Protein 9IQC (pdb70)

B-factor: mean 24.73, std 15.44, range [9.99, 148.62]

Nearest PDB structures (foldseek):
  6qya-assembly1_A  TM=7.903E-01  e=5.392E-14  Enterococcus faecalis
  4dq1-assembly1_B  TM=7.643E-01  e=3.488E-14  Staphylococcus aureus subsp. aureus Mu50
  4xsc-assembly1_B  TM=7.447E-01  e=1.758E-13  Human herpesvirus 3 strain Oka vaccine
  6f6z-assembly1_A  TM=7.344E-01  e=1.552E-13  Mus musculus
  4o1x-assembly2_D  TM=7.186E-01  e=6.908E-13  Homo sapiens

Solvent-accessible surface area: 11732 Å² total; per-residue (Å²): 181,47,105,74,133,10,130,13,63,46,0,33,54,0,0,44,40,0,0,87,13,0,28,104,53,39,77,95,81,42,106,46,216,84,27,109,2,10,33,0,12,71,0,33,0,10,0,55,69,5,72,30,33,124,10,120,17,114,101,4,94,115,15,52,39,127,30,0,45,46,47,22,118,19,4,47,83,18,30,82,93,2,156,91,37,7,148,76,32,111,124,15,55,119,94,33,53,144,18,133,43,150,94,16,84,76,125,34,34,6,32,23,2,35,22,4,44,82,41,22,95,71,24,24,113,30,13,111,96,100,120,91,12,201,194,0,42,2,87,2,28,64,87,70,0,95,62,13,113,149,37,124,26,60,16,48,50,0,40,0,42,17,0,32,0,72,28,70,143,44,84,0,55,3,62,0,57,0,74,20,1,26,0,0,18,59,0,1,10,7,0,13,4,5,0,48,1,0,55,74,0,4,116,67,24,70,35,124,34,12,41,0,24,0,21,1,76,20,0,18,0,4,65,151,6,42,118,34,0,129,44,0,15,156

Organism: Escherichia phage RB69 (NCBI:txid12353)

Secondary structure (DSSP, 8-state):
----EEEESSHHHHHHHHHHHHHHS-SEEEEETTEEEEEEEEEEEEES-GGG-S---TT--SS-HHHHHHHHHHHHTT---HHHHTTT-GGGHHHHSPP-SSSS-TT----HHHHHHHHHHHHHHHHHHSTT-S--EEE-S-GGGGGGTTS---S---SEEEEEEEEETTEEEEEEEEEEEETTTHHHHHHHHHHHHHHHHHHHHT-EEEEEEEEEEEEEEEGGGHHHHHHH--

Radius of gyration: 17.63 Å; Cα contacts (8 Å, |Δi|>4): 428; chains: 1; bounding box: 44×45×35 Å

Structure (mmCIF, N/CA/C/O backbone):
data_9IQC
#
_entry.id   9IQC
#
_cell.length_a   64.702
_cell.length_b   64.702
_cell.length_c   230.362
_cell.angle_alpha   90.000
_cell.angle_beta   90.000
_cell.angle_gamma   120.000
#
_symmetry.space_group_name_H-M   'P 61 2 2'
#
loop_
_entity.id
_entity.type
_entity.pdbx_description
1 polymer 'Thymidylate synthase'
2 non-polymer 'FLAVIN-ADENINE DINUCLEOTIDE'
3 non-polymer "2'-DEOXYCYTIDINE-5'-MONOPHOSPHATE"
4 water water
#
loop_
_atom_site.group_PDB
_atom_site.id
_atom_site.type_symbol
_atom_site.label_atom_id
_atom_site.label_alt_id
_atom_site.label_comp_id
_atom_site.label_asym_id
_atom_site.label_entity_id
_atom_site.label_seq_id
_atom_site.pdbx_PDB_ins_code
_atom_site.Cartn_x
_atom_site.Cartn_y
_atom_site.Cartn_z
_atom_site.occupancy
_atom_site.B_iso_or_equiv
_atom_site.auth_seq_id
_atom_site.auth_comp_id
_atom_site.auth_asym_id
_atom_site.auth_atom_id
_atom_site.pdbx_PDB_model_num
ATOM 1 N N . ASN A 1 5 ? 5.05850 -14.86294 -25.41563 1.000 53.35817 5 ASN A N 1
ATOM 2 C CA . ASN A 1 5 ? 6.44110 -14.56246 -25.77439 1.000 51.26360 5 ASN A CA 1
ATOM 3 C C . ASN A 1 5 ? 7.41624 -15.09790 -24.73250 1.000 40.96108 5 ASN A C 1
ATOM 4 O O . ASN A 1 5 ? 7.25832 -14.85653 -23.53397 1.000 43.19685 5 ASN A O 1
ATOM 9 N N . THR A 1 6 ? 8.42748 -15.82174 -25.21007 1.000 38.95666 6 THR A N 1
ATOM 10 C CA . THR A 1 6 ? 9.39901 -16.45462 -24.32576 1.000 34.05984 6 THR A CA 1
ATOM 11 C C . THR A 1 6 ? 10.11133 -15.41050 -23.48095 1.000 33.88771 6 THR A C 1
ATOM 12 O O . THR A 1 6 ? 10.73141 -14.48464 -24.01615 1.000 30.49321 6 THR A O 1
ATOM 16 N N . MET A 1 7 ? 10.00821 -15.55697 -22.15849 1.000 28.86010 7 MET A N 1
ATOM 17 C CA . MET A 1 7 ? 10.65815 -14.65497 -21.22329 1.000 26.69515 7 MET A CA 1
ATOM 18 C C . MET A 1 7 ? 12.03443 -15.21929 -20.89335 1.000 26.70640 7 MET A C 1
ATOM 19 O O . MET A 1 7 ? 12.14159 -16.32029 -20.34073 1.000 29.09542 7 MET A O 1
ATOM 24 N N . LYS A 1 8 ? 13.08196 -14.47166 -21.23257 1.000 19.77653 8 LYS A N 1
ATOM 25 C CA . LYS A 1 8 ? 14.44648 -14.93501 -21.02704 1.000 19.90086 8 LYS A CA 1
ATOM 26 C C . LYS A 1 8 ? 15.13624 -14.28527 -19.84456 1.000 22.43639 8 LYS A C 1
ATOM 27 O O . LYS A 1 8 ? 16.24118 -14.71053 -19.48553 1.000 21.98968 8 LYS A O 1
ATOM 33 N N . TYR A 1 9 ? 14.53793 -13.25874 -19.25567 1.000 19.49709 9 TYR A N 1
ATOM 34 C CA . TYR A 1 9 ? 15.12881 -12.55147 -18.13064 1.000 20.06880 9 TYR A CA 1
ATOM 35 C C . TYR A 1 9 ? 14.18229 -12.69528 -16.95920 1.000 21.23893 9 TYR A C 1
ATOM 36 O O . TYR A 1 9 ? 13.03269 -12.24663 -17.02994 1.000 20.99381 9 TYR A O 1
ATOM 45 N N . ILE A 1 10 ? 14.65806 -13.32497 -15.89472 1.000 16.60749 10 ILE A N 1
ATOM 46 C CA . ILE A 1 10 ? 13.81868 -13.63925 -14.74981 1.000 17.42837 10 ILE A CA 1
ATOM 47 C C . ILE A 1 10 ? 14.51668 -13.10775 -13.51221 1.000 19.44365 10 ILE A C 1
ATOM 48 O O . ILE A 1 10 ? 15.66628 -13.47249 -13.23695 1.000 19.93145 10 ILE A O 1
ATOM 53 N N . LYS A 1 11 ? 13.85021 -12.20613 -12.80276 1.000 19.93436 11 LYS A N 1
ATOM 54 C CA . LYS A 1 11 ? 14.35166 -11.66582 -11.54981 1.000 20.21029 11 LYS A CA 1
ATOM 55 C C . LYS A 1 11 ? 13.42522 -12.13498 -10.44195 1.000 21.93483 11 LYS A C 1
ATOM 56 O O . LYS A 1 11 ? 12.20253 -12.00880 -10.56398 1.000 21.59003 11 LYS A O 1
ATOM 62 N N . ALA A 1 12 ? 13.99969 -12.69199 -9.38024 1.000 17.94034 12 ALA A N 1
ATOM 63 C CA . ALA A 1 12 ? 13.19831 -13.24049 -8.29490 1.000 18.79530 12 ALA A CA 1
ATOM 64 C C . ALA A 1 12 ? 13.83973 -12.89579 -6.96412 1.000 20.28496 12 ALA A C 1
ATOM 65 O O . ALA A 1 12 ? 15.03639 -12.60352 -6.88271 1.000 15.60729 12 ALA A O 1
ATOM 67 N N . ALA A 1 13 ? 13.00938 -12.91448 -5.91516 1.000 17.93096 13 ALA A N 1
ATOM 68 C CA . ALA A 1 13 ? 13.49220 -12.56284 -4.58797 1.000 19.24792 13 ALA A CA 1
ATOM 69 C C . ALA A 1 13 ? 14.42669 -13.63278 -4.04690 1.000 17.30592 13 ALA A C 1
ATOM 70 O O . ALA A 1 13 ? 15.39606 -13.31804 -3.34811 1.000 17.69385 13 ALA A O 1
ATOM 72 N N . ASP A 1 14 ? 14.14915 -14.89905 -4.34775 1.000 16.41799 14 ASP A N 1
ATOM 73 C CA . ASP A 1 14 ? 14.87749 -15.99228 -3.73105 1.000 16.27147 14 ASP A CA 1
ATOM 74 C C . ASP A 1 14 ? 15.04108 -17.12487 -4.72942 1.000 17.50240 14 ASP A C 1
ATOM 75 O O . ASP A 1 14 ? 14.45329 -17.12295 -5.81947 1.000 17.95498 14 ASP A O 1
ATOM 80 N N . PHE A 1 15 ? 15.87577 -18.09332 -4.35576 1.000 14.64609 15 PHE A N 1
ATOM 81 C CA . PHE A 1 15 ? 16.22944 -19.14285 -5.30244 1.000 16.74888 15 PHE A CA 1
ATOM 82 C C . PHE A 1 15 ? 15.00655 -19.95727 -5.70368 1.000 17.13380 15 PHE A C 1
ATOM 83 O O . PHE A 1 15 ? 14.86485 -20.33713 -6.86852 1.000 16.37635 15 PHE A O 1
ATOM 91 N N . GLN A 1 16 ? 14.10834 -20.23826 -4.75544 1.000 16.09658 16 GLN A N 1
ATOM 92 C CA . GLN A 1 16 ? 12.95626 -21.06520 -5.09684 1.000 14.83572 16 GLN A CA 1
ATOM 93 C C . GLN A 1 16 ? 12.02419 -20.35146 -6.06340 1.000 17.08791 16 GLN A C 1
ATOM 94 O O . GLN A 1 16 ? 11.51837 -20.96544 -7.01129 1.000 18.98295 16 GLN A O 1
ATOM 100 N N . SER A 1 17 ? 11.78819 -19.05387 -5.85675 1.000 17.26758 17 SER A N 1
ATOM 101 C CA . SER A 1 17 ? 10.91955 -18.33697 -6.78381 1.000 17.48545 17 SER A CA 1
ATOM 102 C C . SER A 1 17 ? 11.53370 -18.29903 -8.17653 1.000 16.37496 17 SER A C 1
ATOM 103 O O . SER A 1 17 ? 10.82964 -18.47187 -9.17373 1.000 17.83485 17 SER A O 1
ATOM 106 N N . ALA A 1 18 ? 12.84991 -18.09567 -8.25797 1.000 14.65181 18 ALA A N 1
ATOM 107 C CA . ALA A 1 18 ? 13.52937 -18.15274 -9.55153 1.000 13.60596 18 ALA A CA 1
ATOM 108 C C . ALA A 1 18 ? 13.39513 -19.53492 -10.16969 1.000 15.91028 18 ALA A C 1
ATOM 109 O O . ALA A 1 18 ? 13.06448 -19.67394 -11.35640 1.000 17.18131 18 ALA A O 1
ATOM 111 N N . PHE A 1 19 ? 13.65488 -20.56664 -9.36718 1.000 14.99917 19 PHE A N 1
ATOM 112 C CA . PHE A 1 19 ? 13.54414 -21.94992 -9.79995 1.000 15.60058 19 PHE A CA 1
ATOM 113 C C . PHE A 1 19 ? 12.17598 -22.22816 -10.40527 1.000 15.24809 19 PHE A C 1
ATOM 114 O O . PHE A 1 19 ? 12.06806 -22.76181 -11.51568 1.000 16.47381 19 PHE A O 1
ATOM 122 N N . LYS A 1 20 ? 11.11280 -21.84296 -9.69520 1.000 15.46002 20 LYS A N 1
ATOM 123 C CA . LYS A 1 20 ? 9.77171 -22.11926 -10.19030 1.000 16.79903 20 LYS A CA 1
ATOM 124 C C . LYS A 1 20 ? 9.46268 -21.29908 -11.43470 1.000 17.33540 20 LYS A C 1
ATOM 125 O O . LYS A 1 20 ? 8.84426 -21.80654 -12.37338 1.000 19.98255 20 LYS A O 1
ATOM 131 N N . ALA A 1 21 ? 9.87435 -20.03026 -11.45924 1.000 16.13779 21 ALA A N 1
ATOM 132 C CA . ALA A 1 21 ? 9.60442 -19.19957 -12.63408 1.000 15.76178 21 ALA A CA 1
ATOM 133 C C . ALA A 1 21 ? 10.34250 -19.71713 -13.85844 1.000 19.21402 21 ALA A C 1
ATOM 134 O O . ALA A 1 21 ? 9.79716 -19.70482 -14.97126 1.000 17.42275 21 ALA A O 1
ATOM 136 N N . VAL A 1 22 ? 11.58514 -20.17213 -13.67720 1.000 14.73154 22 VAL A N 1
ATOM 137 C CA . VAL A 1 22 ? 12.36176 -20.68537 -14.80887 1.000 16.72384 22 VAL A CA 1
ATOM 138 C C . VAL A 1 22 ? 11.70402 -21.92979 -15.38081 1.000 18.50927 22 VAL A C 1
ATOM 139 O O . VAL A 1 22 ? 11.55201 -22.07698 -16.60437 1.000 16.30313 22 VAL A O 1
ATOM 143 N N . ASN A 1 23 ? 11.32636 -22.85618 -14.50179 1.000 16.00648 23 ASN A N 1
ATOM 144 C CA . ASN A 1 23 ? 10.73289 -24.10322 -14.95618 1.000 16.82635 23 ASN A CA 1
ATOM 145 C C . ASN A 1 23 ? 9.37907 -23.86685 -15.60569 1.000 18.10277 23 ASN A C 1
ATOM 146 O O . ASN A 1 23 ? 9.06499 -24.48406 -16.63452 1.000 19.23217 23 ASN A O 1
ATOM 151 N N . ARG A 1 24 ? 8.57007 -22.96926 -15.03298 1.000 16.39920 24 ARG A N 1
ATOM 152 C CA . ARG A 1 24 ? 7.29220 -22.64790 -15.65402 1.000 19.30667 24 ARG A CA 1
ATOM 153 C C . ARG A 1 24 ? 7.49251 -22.11404 -17.06490 1.000 19.32164 24 ARG A C 1
ATOM 154 O O . ARG A 1 24 ? 6.77152 -22.50403 -17.98999 1.000 18.97122 24 ARG A O 1
ATOM 162 N N . GLU A 1 25 ? 8.46576 -21.21523 -17.24337 1.000 17.84849 25 GLU A N 1
ATOM 163 C CA . GLU A 1 25 ? 8.66008 -20.58139 -18.54655 1.000 17.27430 25 GLU A CA 1
ATOM 164 C C . GLU A 1 25 ? 9.14508 -21.58123 -19.58359 1.000 20.71820 25 GLU A C 1
ATOM 165 O O . GLU A 1 25 ? 8.72225 -21.53239 -20.74707 1.000 19.86701 25 GLU A O 1
ATOM 171 N N . ILE A 1 26 ? 10.04662 -22.48431 -19.19060 1.000 17.45430 26 ILE A N 1
ATOM 172 C CA . ILE A 1 26 ? 10.52657 -23.49867 -20.12461 1.000 19.84584 26 ILE A CA 1
ATOM 173 C C . ILE A 1 26 ? 9.39227 -24.43552 -20.51876 1.000 21.06465 26 ILE A C 1
ATOM 174 O O . ILE A 1 26 ? 9.27954 -24.84435 -21.67951 1.000 17.74024 26 ILE A O 1
ATOM 179 N N . LEU A 1 27 ? 8.51870 -24.77399 -19.56559 1.000 18.45116 27 LEU A N 1
ATOM 180 C CA . LEU A 1 27 ? 7.39752 -25.65490 -19.88527 1.000 19.52143 27 LEU A CA 1
ATOM 181 C C . LEU A 1 27 ? 6.38050 -24.96379 -20.77869 1.000 19.84723 27 LEU A C 1
ATOM 182 O O . LEU A 1 27 ? 5.89609 -25.55510 -21.75054 1.000 22.18060 27 LEU A O 1
ATOM 187 N N . GLU A 1 28 ? 6.05546 -23.71115 -20.47710 1.000 19.46134 28 GLU A N 1
ATOM 188 C CA . GLU A 1 28 ? 4.94943 -23.03582 -21.14150 1.000 22.62815 28 GLU A CA 1
ATOM 189 C C . GLU A 1 28 ? 5.36808 -22.30151 -22.41200 1.000 21.79997 28 GLU A C 1
ATOM 190 O O . GLU A 1 28 ? 4.59770 -22.26119 -23.37564 1.000 24.19397 28 GLU A O 1
ATOM 196 N N . ASN A 1 29 ? 6.55888 -21.70476 -22.44612 1.000 19.59876 29 ASN A N 1
ATOM 197 C CA . ASN A 1 29 ? 6.97607 -20.85917 -23.57179 1.000 24.19248 29 ASN A CA 1
ATOM 198 C C . ASN A 1 29 ? 8.38198 -21.20893 -24.04686 1.000 18.82881 29 ASN A C 1
ATOM 199 O O . ASN A 1 29 ? 9.27197 -20.35009 -24.06103 1.000 19.12551 29 ASN A O 1
ATOM 204 N N . PRO A 1 30 ? 8.62187 -22.45251 -24.45817 1.000 17.78043 30 PRO A N 1
ATOM 205 C CA . PRO A 1 30 ? 9.97799 -22.82372 -24.87300 1.000 16.33575 30 PRO A CA 1
ATOM 206 C C . PRO A 1 30 ? 10.38649 -22.07111 -26.12525 1.000 19.67280 30 PRO A C 1
ATOM 207 O O . PRO A 1 30 ? 9.55632 -21.71719 -26.96163 1.000 20.73818 30 PRO A O 1
ATOM 211 N N . GLN A 1 31 ? 11.68444 -21.80427 -26.23225 1.000 15.95774 31 GLN A N 1
ATOM 212 C CA . GLN A 1 31 ? 12.21932 -21.33590 -27.50653 1.000 17.08468 31 GLN A CA 1
ATOM 213 C C . GLN A 1 31 ? 12.37667 -22.49166 -28.48267 1.000 18.90983 31 GLN A C 1
ATOM 214 O O . GLN A 1 31 ? 12.10139 -22.35064 -29.68376 1.000 18.61551 31 GLN A O 1
ATOM 220 N N . PHE A 1 32 ? 12.81047 -23.64183 -27.98233 1.000 16.76120 32 PHE A N 1
ATOM 221 C CA . PHE A 1 32 ? 13.02336 -24.82603 -28.79207 1.000 16.87869 32 PHE A CA 1
ATOM 222 C C . PHE A 1 32 ? 12.38194 -26.02181 -28.11289 1.000 20.81126 32 PHE A C 1
ATOM 223 O O . PHE A 1 32 ? 12.34534 -26.11325 -26.88531 1.000 19.20326 32 PHE A O 1
ATOM 231 N N . VAL A 1 33 ? 11.87402 -26.93720 -28.92482 1.000 18.05702 33 VAL A N 1
ATOM 232 C CA . VAL A 1 33 ? 11.54383 -28.28003 -28.47464 1.000 21.23257 33 VAL A CA 1
ATOM 233 C C . VAL A 1 33 ? 12.48214 -29.18972 -29.24857 1.000 24.21112 33 VAL A C 1
ATOM 234 O O . VAL A 1 33 ? 12.39593 -29.27979 -30.48279 1.000 21.46803 33 VAL A O 1
ATOM 238 N N . THR A 1 34 ? 13.41949 -29.81481 -28.54560 1.000 18.58461 34 THR A N 1
ATOM 239 C CA . THR A 1 34 ? 14.59536 -30.35036 -29.21129 1.000 22.22562 34 THR A CA 1
ATOM 240 C C . THR A 1 34 ? 14.97990 -31.71734 -28.66712 1.000 23.67423 34 THR A C 1
ATOM 241 O O . THR A 1 34 ? 14.87193 -31.98438 -27.46450 1.000 19.28607 34 THR A O 1
ATOM 245 N N . ASP A 1 35 ? 15.42135 -32.57489 -29.58087 1.000 22.55422 35 ASP A N 1
ATOM 246 C CA . ASP A 1 35 ? 15.99199 -33.87951 -29.27029 1.000 22.41872 35 ASP A CA 1
ATOM 247 C C . ASP A 1 35 ? 17.46274 -33.71112 -28.92915 1.000 26.41514 35 ASP A C 1
ATOM 248 O O . ASP A 1 35 ? 18.28850 -33.49758 -29.82414 1.000 32.26521 35 ASP A O 1
ATOM 253 N N . SER A 1 36 ? 17.80903 -33.88166 -27.66105 1.000 21.29819 36 SER A N 1
ATOM 254 C CA . SER A 1 36 ? 19.15825 -33.61597 -27.20162 1.000 21.10500 36 SER A CA 1
ATOM 255 C C . SER A 1 36 ? 19.95667 -34.90684 -27.06743 1.000 20.41964 36 SER A C 1
ATOM 256 O O . SER A 1 36 ? 19.45565 -36.01600 -27.27229 1.000 21.13736 36 SER A O 1
ATOM 259 N N . ARG A 1 37 ? 21.22929 -34.73913 -26.70087 1.000 18.04059 37 ARG A N 1
ATOM 260 C CA . ARG A 1 37 ? 22.12049 -35.86314 -26.44777 1.000 20.91075 37 ARG A CA 1
ATOM 261 C C . ARG A 1 37 ? 21.49182 -36.89903 -25.52283 1.000 22.04173 37 ARG A C 1
ATOM 262 O O . ARG A 1 37 ? 21.74971 -38.10056 -25.67214 1.000 21.88343 37 ARG A O 1
ATOM 270 N N . ILE A 1 38 ? 20.67147 -36.46031 -24.56346 1.000 21.32919 38 ILE A N 1
ATOM 271 C CA . ILE A 1 38 ? 20.08156 -37.36940 -23.58602 1.000 21.63887 38 ILE A CA 1
ATOM 272 C C . ILE A 1 38 ? 18.56199 -37.22046 -23.51578 1.000 23.65610 38 ILE A C 1
ATOM 273 O O . ILE A 1 38 ? 17.96835 -37.36306 -22.43983 1.000 23.75304 38 ILE A O 1
ATOM 278 N N . GLY A 1 39 ? 17.91828 -36.95572 -24.64627 1.000 21.98527 39 GLY A N 1
ATOM 279 C CA . GLY A 1 39 ? 16.47515 -37.04766 -24.75780 1.000 22.31136 39 GLY A CA 1
ATOM 280 C C . GLY A 1 39 ? 15.81657 -35.71181 -25.06181 1.000 21.94675 39 GLY A C 1
ATOM 281 O O . GLY A 1 39 ? 16.43854 -34.65059 -25.03711 1.000 21.51026 39 GLY A O 1
ATOM 282 N N . ARG A 1 40 ? 14.51460 -35.79640 -25.34796 1.000 20.35281 40 ARG A N 1
ATOM 283 C CA . ARG A 1 40 ? 13.74409 -34.62518 -25.75353 1.000 21.93274 40 ARG A CA 1
ATOM 284 C C . ARG A 1 40 ? 13.55005 -33.66188 -24.59383 1.000 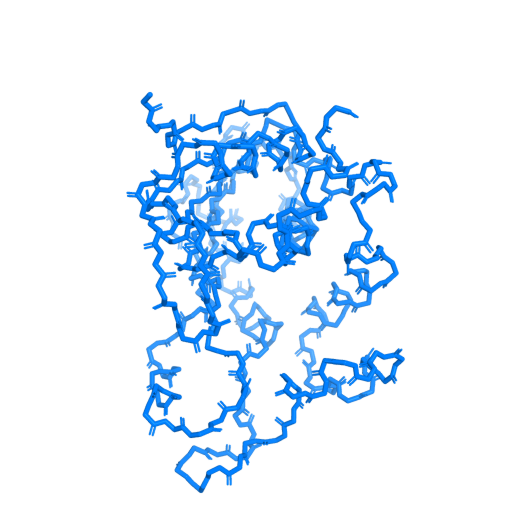19.82979 40 ARG A C 1
ATOM 285 O O . ARG A 1 40 ? 13.27215 -34.07392 -23.46201 1.000 19.00227 40 ARG A O 1
ATOM 293 N N . CYS A 1 41 ? 13.65250 -32.36793 -24.88858 1.000 19.69114 41 CYS A N 1
ATOM 294 C CA . CYS A 1 41 ? 13.46638 -31.36175 -23.85305 1.000 17.58339 41 CYS A CA 1
ATOM 295 C C . CYS A 1 41 ? 12.90738 -30.08019 -24.45169 1.000 19.42418 41 CYS A C 1
ATOM 296 O O . CYS A 1 41 ? 13.10247 -29.78952 -25.63873 1.000 19.93351 41 CYS A O 1
ATOM 299 N N . ASN A 1 42 ? 12.17527 -29.33855 -23.62314 1.000 15.47877 42 ASN A N 1
ATOM 300 C CA . ASN A 1 42 ? 11.90524 -27.93740 -23.89081 1.000 17.82364 42 ASN A CA 1
ATOM 301 C C . ASN A 1 42 ? 13.12592 -27.13371 -23.48436 1.000 19.59670 42 ASN A C 1
ATOM 302 O O . ASN A 1 42 ? 13.76720 -27.42922 -22.47065 1.000 16.79917 42 ASN A O 1
ATOM 307 N N . GLU A 1 43 ? 13.42654 -26.09787 -24.25351 1.000 15.79825 43 GLU A N 1
ATOM 308 C CA . GLU A 1 43 ? 14.66865 -25.37637 -24.04764 1.000 16.50068 43 GLU A CA 1
ATOM 309 C C . GLU A 1 43 ? 14.45619 -23.89393 -24.29626 1.000 17.55411 43 GLU A C 1
ATOM 310 O O . GLU A 1 43 ? 13.71087 -23.50327 -25.19617 1.000 15.31084 43 GLU A O 1
ATOM 316 N N . ILE A 1 44 ? 15.11022 -23.06589 -23.49055 1.000 14.30105 44 ILE A N 1
ATOM 317 C CA . ILE A 1 44 ? 15.21595 -21.64478 -23.77760 1.000 16.05893 44 ILE A CA 1
ATOM 318 C C . ILE A 1 44 ? 16.69493 -21.30635 -23.82030 1.000 16.47520 44 ILE A C 1
ATOM 319 O O . ILE A 1 44 ? 17.44050 -21.63578 -22.89001 1.000 15.06962 44 ILE A O 1
ATOM 324 N N . GLY A 1 45 ? 17.12347 -20.68453 -24.91483 1.000 14.35004 45 GLY A N 1
ATOM 325 C CA . GLY A 1 45 ? 18.51380 -20.31726 -25.04368 1.000 15.39839 45 GLY A CA 1
ATOM 326 C C . GLY A 1 45 ? 18.80577 -19.02092 -24.30950 1.000 14.81930 45 GLY A C 1
ATOM 327 O O . GLY A 1 45 ? 18.00199 -18.08881 -24.30414 1.000 15.16260 45 GLY A O 1
ATOM 328 N N . SER A 1 46 ? 19.97348 -18.98359 -23.66674 1.000 14.38066 46 SER A N 1
ATOM 32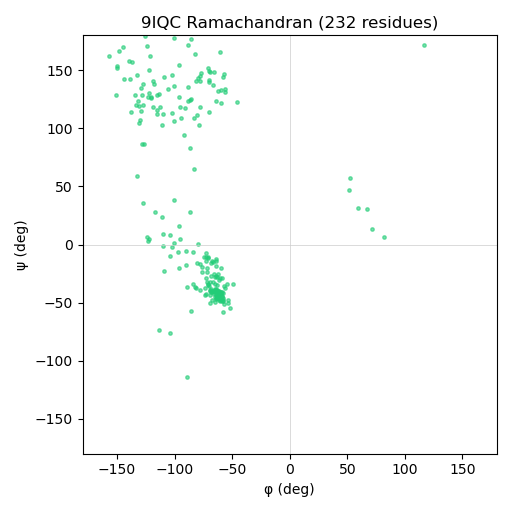9 C CA . SER A 1 46 ? 20.51756 -17.78095 -23.04154 1.000 15.72924 46 SER A CA 1
ATOM 330 C C . SER A 1 46 ? 19.51518 -17.12399 -22.09019 1.000 16.22141 46 SER A C 1
ATOM 331 O O . SER A 1 46 ? 19.15812 -15.95513 -22.22634 1.000 17.35730 46 SER A O 1
ATOM 334 N N . MET A 1 47 ? 19.05764 -17.90087 -21.11227 1.000 13.89461 47 MET A N 1
ATOM 335 C CA . MET A 1 47 ? 18.26750 -17.34399 -20.02127 1.000 17.57906 47 MET A CA 1
ATOM 336 C C . MET A 1 47 ? 19.17236 -16.64867 -19.01535 1.000 15.82335 47 MET A C 1
ATOM 337 O O . MET A 1 47 ? 20.29764 -17.08474 -18.76667 1.000 15.19888 47 MET A O 1
ATOM 342 N N . THR A 1 48 ? 18.67749 -15.56132 -18.44200 1.000 14.70551 48 THR A N 1
ATOM 343 C CA . THR A 1 48 ? 19.36104 -14.86684 -17.36230 1.000 16.74260 48 THR A CA 1
ATOM 344 C C . THR A 1 48 ? 18.43383 -14.85738 -16.15884 1.000 17.80901 48 THR A C 1
ATOM 345 O O . THR A 1 48 ? 17.27724 -14.43852 -16.26875 1.000 17.18159 48 THR A O 1
ATOM 349 N N . VAL A 1 49 ? 18.92388 -15.33752 -15.02106 1.000 14.08174 49 VAL A N 1
ATOM 350 C CA . VAL A 1 49 ? 18.13202 -15.39867 -13.80307 1.000 14.61745 49 VAL A CA 1
ATOM 351 C C . VAL A 1 49 ? 18.85149 -14.60846 -12.72264 1.000 14.24410 49 VAL A C 1
ATOM 352 O O . VAL A 1 49 ? 20.05319 -14.80447 -12.50122 1.000 15.46560 49 VAL A O 1
ATOM 356 N N . VAL A 1 50 ? 18.12214 -13.71713 -12.05482 1.000 13.79542 50 VAL A N 1
ATOM 357 C CA . VAL A 1 50 ? 18.66199 -12.92668 -10.95330 1.000 13.02920 50 VAL A CA 1
ATOM 358 C C . VAL A 1 50 ? 17.93165 -13.32254 -9.67828 1.000 16.30618 50 VAL A C 1
ATOM 359 O O . VAL A 1 50 ? 16.69458 -13.32589 -9.63884 1.000 14.88321 50 VAL A O 1
ATOM 363 N N . VAL A 1 51 ? 18.70121 -13.64929 -8.64227 1.000 13.78332 51 VAL A N 1
ATOM 364 C CA . VAL A 1 51 ? 18.18011 -13.96701 -7.31392 1.000 13.67506 51 VAL A CA 1
ATOM 365 C C . VAL A 1 51 ? 18.61619 -12.85394 -6.37086 1.000 16.97777 51 VAL A C 1
ATOM 366 O O . VAL A 1 51 ? 19.81740 -12.65080 -6.15650 1.000 15.46079 51 VAL A O 1
ATOM 370 N N . ASP A 1 52 ? 17.64331 -12.14581 -5.77999 1.000 16.88938 52 ASP A N 1
ATOM 371 C CA . ASP A 1 52 ? 17.97633 -10.97864 -4.96418 1.000 16.61719 52 ASP A CA 1
ATOM 372 C C . ASP A 1 52 ? 18.63084 -11.36693 -3.64320 1.000 18.65391 52 ASP A C 1
ATOM 373 O O . ASP A 1 52 ? 19.48606 -10.63179 -3.14148 1.000 17.56104 52 ASP A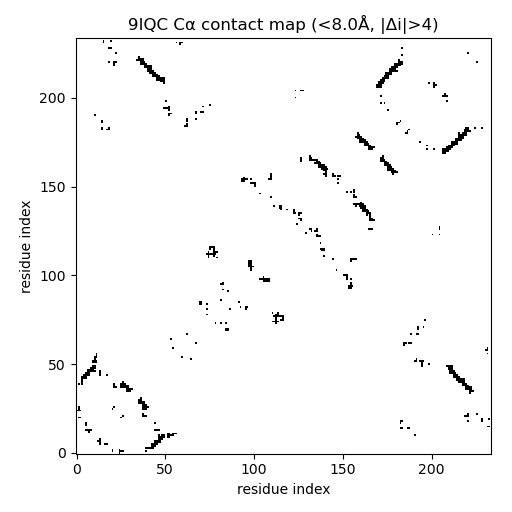 O 1
ATOM 378 N N . THR A 1 53 ? 18.25724 -12.51149 -3.07694 1.000 15.12726 53 THR A N 1
ATOM 379 C CA . THR A 1 53 ? 18.61714 -12.87139 -1.70579 1.000 15.13534 53 THR A CA 1
ATOM 380 C C . THR A 1 53 ? 19.27665 -14.24303 -1.73504 1.000 16.68364 53 THR A C 1
ATOM 381 O O . THR A 1 53 ? 18.60740 -15.27146 -1.55389 1.000 15.73452 53 THR A O 1
ATOM 385 N N . PRO A 1 54 ? 20.59467 -14.29999 -1.96810 1.000 14.09261 54 PRO A N 1
ATOM 386 C CA . PRO A 1 54 ? 21.24428 -15.59500 -2.22135 1.000 16.28037 54 PRO A CA 1
ATOM 387 C C . PRO A 1 54 ? 21.38827 -16.47819 -0.99342 1.000 15.28015 54 PRO A C 1
ATOM 388 O O . PRO A 1 54 ? 21.77957 -17.64261 -1.14401 1.000 14.60254 54 PRO A O 1
ATOM 392 N N . SER A 1 55 ? 21.07646 -15.98718 0.20719 1.000 16.09836 55 SER A N 1
ATOM 393 C CA . SER A 1 55 ? 21.05949 -16.87846 1.36124 1.000 16.69154 55 SER A CA 1
ATOM 394 C C . SER A 1 55 ? 19.99831 -17.96109 1.24114 1.000 17.08799 55 SER A C 1
ATOM 395 O O . SER A 1 55 ? 20.05313 -18.94171 1.98814 1.000 16.97142 55 SER A O 1
ATOM 398 N N . SER A 1 56 ? 19.05708 -17.81861 0.30020 1.000 16.11566 56 SER A N 1
ATOM 399 C CA . SER A 1 56 ? 17.89449 -18.68994 0.17814 1.000 18.19347 56 SER A CA 1
ATOM 400 C C . SER A 1 56 ? 18.16174 -19.93314 -0.66572 1.000 16.99206 56 SER A C 1
ATOM 401 O O . SER A 1 56 ? 17.22453 -20.47409 -1.27625 1.000 17.41711 56 SER A O 1
ATOM 404 N N . PHE A 1 57 ? 19.40812 -20.40992 -0.71943 1.000 16.67060 57 PHE A N 1
ATOM 405 C CA . PHE A 1 57 ? 19.75783 -21.45563 -1.67791 1.000 16.69019 57 PHE A CA 1
ATOM 406 C C . PHE A 1 57 ? 19.19183 -22.82158 -1.30859 1.000 16.22291 57 PHE A C 1
ATOM 407 O O . PHE A 1 57 ? 19.18617 -23.72409 -2.15829 1.000 19.11399 57 PHE A O 1
ATOM 415 N N . LYS A 1 58 ? 18.71696 -23.00591 -0.08371 1.000 17.29150 58 LYS A N 1
ATOM 416 C CA . LYS A 1 58 ? 17.99745 -24.21701 0.28353 1.000 19.23295 58 LYS A CA 1
ATOM 417 C C . LYS A 1 58 ? 16.51257 -23.93285 0.11877 1.000 20.72569 58 LYS A C 1
ATOM 418 O O . LYS A 1 58 ? 15.92333 -23.19186 0.91302 1.000 21.19991 58 LYS A O 1
ATOM 424 N N . MET A 1 59 ? 15.90916 -24.53092 -0.89631 1.000 19.59247 59 MET A N 1
ATOM 425 C CA . MET A 1 59 ? 14.50923 -24.26919 -1.17285 1.000 21.70247 59 MET A CA 1
ATOM 426 C C . MET A 1 59 ? 13.62586 -25.02412 -0.18684 1.000 20.75370 59 MET A C 1
ATOM 427 O O . MET A 1 59 ? 13.97118 -26.10667 0.28986 1.000 22.32002 59 MET A O 1
ATOM 432 N N . THR A 1 60 ? 12.48678 -24.41908 0.13397 1.000 19.37057 60 THR A N 1
ATOM 433 C CA . THR A 1 60 ? 11.64647 -24.89544 1.22218 1.000 21.57273 60 THR A CA 1
ATOM 434 C C . THR A 1 60 ? 10.51669 -25.80587 0.76392 1.000 21.34015 60 THR A C 1
ATOM 435 O O . THR A 1 60 ? 9.98554 -26.56218 1.58070 1.000 20.54726 60 THR A O 1
ATOM 439 N N . ASP A 1 61 ? 10.13630 -25.75645 -0.49943 1.000 19.37333 61 ASP A N 1
ATOM 440 C CA . ASP A 1 61 ? 9.02702 -26.58018 -0.98119 1.000 19.02258 61 ASP A CA 1
ATOM 441 C C . ASP A 1 61 ? 9.42234 -28.05526 -1.01735 1.000 18.30261 61 ASP A C 1
ATOM 442 O O . ASP A 1 61 ? 10.29500 -28.43221 -1.81052 1.000 17.96017 61 ASP A O 1
ATOM 447 N N . PRO A 1 62 ? 8.82025 -28.92079 -0.19319 1.000 18.59777 62 PRO A N 1
ATOM 448 C CA . PRO A 1 62 ? 9.24581 -30.32883 -0.16808 1.000 15.65102 62 PRO A CA 1
ATOM 449 C C . PRO A 1 62 ? 8.86223 -31.10271 -1.41221 1.000 18.20972 62 PRO A C 1
ATOM 450 O O . PRO A 1 62 ? 9.35162 -32.22498 -1.59032 1.000 17.23282 62 PRO A O 1
ATOM 454 N N . ARG A 1 63 ? 8.00068 -30.54797 -2.26762 1.000 16.84207 63 ARG A N 1
ATOM 455 C CA . ARG A 1 63 ? 7.69993 -31.19323 -3.53460 1.000 19.52146 63 ARG A CA 1
ATOM 456 C C . ARG A 1 63 ? 8.86270 -31.09839 -4.50736 1.000 19.61984 63 ARG A C 1
ATOM 457 O O . ARG A 1 63 ? 8.92501 -31.88691 -5.45670 1.000 19.81748 63 ARG A O 1
ATOM 465 N N . ILE A 1 64 ? 9.78310 -30.16397 -4.29939 1.000 18.63308 64 ILE A N 1
ATOM 466 C CA . ILE A 1 64 ? 11.00369 -30.09557 -5.12467 1.000 19.68734 64 ILE A CA 1
ATOM 467 C C . ILE A 1 64 ? 11.99507 -31.03113 -4.44834 1.000 18.71394 64 ILE A C 1
ATOM 468 O O . ILE A 1 64 ? 12.84886 -30.62161 -3.66208 1.000 17.30590 64 ILE A O 1
ATOM 473 N N . ASN A 1 65 ? 11.87082 -32.32613 -4.74981 1.000 18.64284 65 ASN A N 1
ATOM 474 C CA . ASN A 1 65 ? 12.53407 -33.35209 -3.94906 1.000 22.77378 65 ASN A CA 1
ATOM 475 C C . ASN A 1 65 ? 13.47716 -34.24162 -4.75088 1.000 20.25329 65 ASN A C 1
ATOM 476 O O . ASN A 1 65 ? 14.02324 -35.19623 -4.19471 1.000 20.33904 65 ASN A O 1
ATOM 481 N N . ARG A 1 66 ? 13.69880 -33.96711 -6.03702 1.000 19.10358 66 ARG A N 1
ATOM 482 C CA . ARG A 1 66 ? 14.58259 -34.85694 -6.78068 1.000 20.42091 66 ARG A CA 1
ATOM 483 C C . ARG A 1 66 ? 16.03911 -34.68691 -6.37824 1.000 20.64010 66 ARG A C 1
ATOM 484 O O . ARG A 1 66 ? 16.82853 -35.61683 -6.56264 1.000 22.25434 66 ARG A O 1
ATOM 492 N N . ILE A 1 67 ? 16.41193 -33.53348 -5.83428 1.000 16.80325 67 ILE A N 1
ATOM 493 C CA . ILE A 1 67 ? 17.71849 -33.34456 -5.21572 1.000 16.72186 67 ILE A CA 1
ATOM 494 C C . ILE A 1 67 ? 17.45180 -33.18795 -3.72610 1.000 17.57162 67 ILE A C 1
ATOM 495 O O . ILE A 1 67 ? 17.00270 -32.12744 -3.28487 1.000 18.23870 67 ILE A O 1
ATOM 500 N N . SER A 1 68 ? 17.70237 -34.24102 -2.95218 1.000 19.24235 68 SER A N 1
ATOM 501 C CA . SER A 1 68 ? 17.52708 -34.14460 -1.50839 1.000 19.03253 68 SER A CA 1
ATOM 502 C C . SER A 1 68 ? 18.60185 -33.24198 -0.92090 1.000 21.26455 68 SER A C 1
ATOM 503 O O . SER A 1 68 ? 19.72010 -33.15112 -1.43366 1.000 19.68647 68 SER A O 1
ATOM 506 N N . TYR A 1 69 ? 18.27486 -32.56190 0.16798 1.000 20.44399 69 TYR A N 1
ATOM 507 C CA . TYR A 1 69 ? 19.32439 -31.70324 0.68893 1.000 21.55616 69 TYR A CA 1
ATOM 508 C C . TYR A 1 69 ? 20.37882 -32.49443 1.45398 1.000 18.98760 69 TYR A C 1
ATOM 509 O O . TYR A 1 69 ? 21.50026 -32.00791 1.60525 1.000 20.03375 69 TYR A O 1
ATOM 518 N N . GLU A 1 70 ? 20.08298 -33.73700 1.84548 1.000 20.82375 70 GLU A N 1
ATOM 519 C CA . GLU A 1 70 ? 21.14234 -34.63454 2.30271 1.000 22.23598 70 GLU A CA 1
ATOM 520 C C . GLU A 1 70 ? 22.16989 -34.87651 1.20102 1.000 21.00431 70 GLU A C 1
ATOM 521 O O . GLU A 1 70 ? 23.38265 -34.79109 1.43338 1.000 19.51032 70 GLU A O 1
ATOM 527 N N . TYR A 1 71 ? 21.69722 -35.20022 -0.00571 1.000 19.41068 71 TYR A N 1
ATOM 528 C CA . TYR A 1 71 ? 22.59979 -35.36328 -1.14097 1.000 20.86655 71 TYR A CA 1
ATOM 529 C C . TYR A 1 71 ? 23.30904 -34.05608 -1.47051 1.000 19.57025 71 TYR A C 1
ATOM 530 O O . TYR A 1 71 ? 24.52308 -34.04241 -1.69957 1.000 16.69975 71 TYR A O 1
ATOM 539 N N . ALA A 1 72 ? 22.56759 -32.94321 -1.48761 1.000 18.83233 72 ALA A N 1
ATOM 540 C CA . ALA A 1 72 ? 23.17674 -31.66454 -1.83695 1.000 17.31900 72 ALA A CA 1
ATOM 541 C C . ALA A 1 72 ? 24.27505 -31.29697 -0.85184 1.000 18.87843 72 ALA A C 1
ATOM 542 O O . ALA A 1 72 ? 25.33679 -30.80557 -1.25264 1.000 17.67069 72 ALA A O 1
ATOM 544 N N . GLU A 1 73 ? 24.04648 -31.53968 0.44435 1.000 16.93297 73 GLU A N 1
ATOM 545 C CA . GLU A 1 73 ? 25.07663 -31.21535 1.42353 1.000 17.48383 73 GLU A CA 1
ATOM 546 C C . GLU A 1 73 ? 26.27596 -32.14678 1.29741 1.000 16.39418 73 GLU A C 1
ATOM 547 O O . GLU A 1 73 ? 27.42051 -31.70235 1.42323 1.000 17.36829 73 GLU A O 1
ATOM 553 N N . ASP A 1 74 ? 26.04468 -33.43909 1.05399 1.000 17.08143 74 ASP A N 1
ATOM 554 C CA . ASP A 1 74 ? 27.16571 -34.34537 0.80543 1.000 18.18918 74 ASP A CA 1
ATOM 555 C C . ASP A 1 74 ? 27.95948 -33.90076 -0.41984 1.000 19.23503 74 ASP A C 1
ATOM 556 O O . ASP A 1 74 ? 29.19795 -33.91093 -0.41377 1.000 18.10236 74 ASP A O 1
ATOM 561 N N . PHE A 1 75 ? 27.25555 -33.50035 -1.47890 1.000 17.31171 75 PHE A N 1
ATOM 562 C CA . PHE A 1 75 ? 27.92280 -33.00277 -2.67712 1.000 16.83968 75 PHE A CA 1
ATOM 563 C C . PHE A 1 75 ? 28.74367 -31.76340 -2.34929 1.000 17.31209 75 PHE A C 1
ATOM 564 O O . PHE A 1 75 ? 29.91006 -31.64908 -2.74915 1.000 18.48247 75 PHE A O 1
ATOM 572 N N . TRP A 1 76 ? 28.14495 -30.83002 -1.60089 1.000 16.14742 76 TRP A N 1
ATOM 573 C CA . TRP A 1 76 ? 28.85288 -29.62013 -1.20011 1.000 17.64275 76 TRP A CA 1
ATOM 574 C C . TRP A 1 76 ? 30.12449 -29.95048 -0.43089 1.000 16.46920 76 TRP A C 1
ATOM 575 O O . TRP A 1 76 ? 31.20537 -29.44209 -0.74858 1.000 16.78891 76 TRP A O 1
ATOM 586 N N . LYS A 1 77 ? 30.01532 -30.79421 0.59894 1.000 18.80645 77 LYS A N 1
ATOM 587 C CA . LYS A 1 77 ? 31.20464 -31.14189 1.36856 1.000 19.43883 77 LYS A CA 1
ATOM 588 C C . LYS A 1 77 ? 32.25788 -31.78432 0.47778 1.000 20.42452 77 LYS A C 1
ATOM 589 O O . LYS A 1 77 ? 33.45482 -31.50746 0.61951 1.000 20.16344 77 LYS A O 1
ATOM 595 N N . PHE A 1 78 ? 31.83036 -32.65423 -0.43849 1.000 18.82480 78 PHE A N 1
ATOM 596 C CA . PHE A 1 78 ? 32.76822 -33.26263 -1.37296 1.000 20.43627 78 PHE A CA 1
ATOM 597 C C . PHE A 1 78 ? 33.42730 -32.21173 -2.25349 1.000 20.79660 78 PHE A C 1
ATOM 598 O O . PHE A 1 78 ? 34.64596 -32.23960 -2.46112 1.000 19.54132 78 PHE A O 1
ATOM 606 N N . MET A 1 79 ? 32.63850 -31.26800 -2.76939 1.000 18.56968 79 MET A N 1
ATOM 607 C CA . MET A 1 79 ? 33.17955 -30.26796 -3.68287 1.000 16.60692 79 MET A CA 1
ATOM 608 C C . MET A 1 79 ? 34.11889 -29.30421 -2.96219 1.000 19.67623 79 MET A C 1
ATOM 609 O O . MET A 1 79 ? 35.24551 -29.07214 -3.41511 1.000 17.39979 79 MET A O 1
ATOM 614 N N . ILE A 1 80 ? 33.68415 -28.73535 -1.83365 1.000 16.82645 80 ILE A N 1
ATOM 615 C CA . ILE A 1 80 ? 34.51616 -27.71950 -1.18918 1.000 17.49498 80 ILE A CA 1
ATOM 616 C C . ILE A 1 80 ? 35.78036 -28.34733 -0.61401 1.000 22.59470 80 ILE A C 1
ATOM 617 O O . ILE A 1 80 ? 36.81635 -27.67966 -0.50867 1.000 22.51097 80 ILE A O 1
ATOM 622 N N . SER A 1 81 ? 35.73658 -29.63628 -0.25474 1.000 18.04017 81 SER A N 1
ATOM 623 C CA . SER A 1 81 ? 36.93942 -30.28531 0.25371 1.000 19.52779 81 SER A CA 1
ATOM 624 C C . SER A 1 81 ? 37.94583 -30.58171 -0.84746 1.000 21.08150 81 SER A C 1
ATOM 625 O O . SER A 1 81 ? 39.08558 -30.94038 -0.54277 1.000 19.66556 81 SER A O 1
ATOM 628 N N . GLY A 1 82 ? 37.55922 -30.44136 -2.11303 1.000 20.41910 82 GLY A N 1
ATOM 629 C CA . GLY A 1 82 ? 38.52542 -30.53458 -3.18880 1.000 21.20719 82 GLY A CA 1
ATOM 630 C C . GLY A 1 82 ? 39.07013 -31.91684 -3.45661 1.000 20.48850 82 GLY A C 1
ATOM 631 O O . GLY A 1 82 ? 40.05497 -32.04527 -4.18959 1.000 23.85796 82 GLY A O 1
ATOM 632 N N . GLY A 1 83 ? 38.45202 -32.95810 -2.90759 1.000 23.42806 83 GLY A N 1
ATOM 633 C CA . GLY A 1 83 ? 38.96155 -34.30296 -3.05414 1.000 28.46656 83 GLY A CA 1
ATOM 634 C C . GLY A 1 83 ? 38.49879 -34.97303 -4.33187 1.000 27.47902 83 GLY A C 1
ATOM 635 O O . GLY A 1 83 ? 37.72117 -34.43050 -5.11779 1.000 21.43816 83 GLY A O 1
ATOM 636 N N . THR A 1 84 ? 39.00190 -36.18986 -4.53360 1.000 26.47099 84 THR A N 1
ATOM 637 C CA . THR A 1 84 ? 38.65095 -36.98639 -5.69912 1.000 26.65718 84 THR A CA 1
ATOM 638 C C . THR A 1 84 ? 38.07027 -38.34089 -5.33525 1.000 28.23849 84 THR A C 1
ATOM 639 O O . THR A 1 84 ? 37.78837 -39.13749 -6.23617 1.000 26.35750 84 THR A O 1
ATOM 643 N N . ASP A 1 85 ? 37.88739 -38.63165 -4.04742 1.000 29.31186 85 ASP A N 1
ATOM 644 C CA . ASP A 1 85 ? 37.33050 -39.91628 -3.63049 1.000 31.59224 85 ASP A CA 1
ATOM 645 C C . ASP A 1 85 ? 35.80267 -39.87276 -3.71853 1.000 29.99470 85 ASP A C 1
ATOM 646 O O . ASP A 1 85 ? 35.07745 -39.96045 -2.72828 1.000 28.04029 85 ASP A O 1
ATOM 651 N N . ALA A 1 86 ? 35.31734 -39.72156 -4.95424 1.000 27.21481 86 ALA A N 1
ATOM 652 C CA . ALA A 1 86 ? 33.87754 -39.64816 -5.17158 1.000 26.82778 86 ALA A CA 1
ATOM 653 C C . ALA A 1 86 ? 33.19442 -40.96847 -4.85185 1.000 29.10942 86 ALA A C 1
ATOM 654 O O . ALA A 1 86 ? 32.04323 -40.97576 -4.39863 1.000 28.47772 86 ALA A O 1
ATOM 656 N N . LYS A 1 87 ? 33.88089 -42.08967 -5.08286 1.000 33.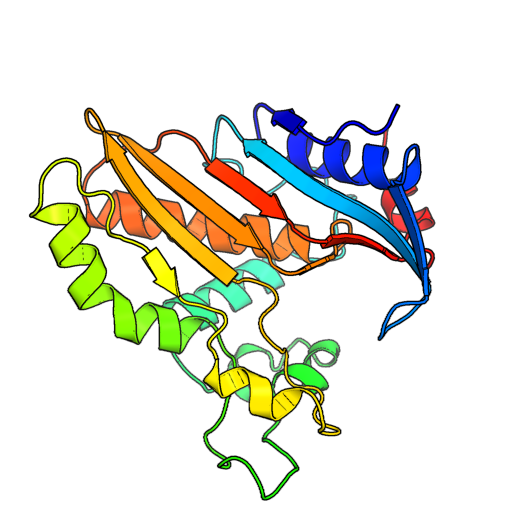16309 87 LYS A N 1
ATOM 657 C CA . LYS A 1 87 ? 33.29243 -43.38774 -4.77265 1.000 36.13831 87 LYS A CA 1
ATOM 658 C C . LYS A 1 87 ? 32.91519 -43.47235 -3.30221 1.000 31.55645 87 LYS A C 1
ATOM 659 O O . LYS A 1 87 ? 31.83497 -43.96426 -2.95423 1.000 34.61425 87 LYS A O 1
ATOM 665 N N . GLU A 1 88 ? 33.78352 -42.96906 -2.42509 1.000 34.76008 88 GLU A N 1
ATOM 666 C CA . GLU A 1 88 ? 33.47715 -42.96623 -1.00207 1.000 32.23369 88 GLU A CA 1
ATOM 667 C C . GLU A 1 88 ? 32.43497 -41.90948 -0.65941 1.000 34.08065 88 GLU A C 1
ATOM 668 O O . GLU A 1 88 ? 31.50142 -42.17582 0.10597 1.000 33.64152 88 GLU A O 1
ATOM 674 N N . ALA A 1 89 ? 32.57267 -40.70415 -1.21954 1.000 31.88001 89 ALA A N 1
ATOM 675 C CA . ALA A 1 89 ? 31.68499 -39.60788 -0.83916 1.000 27.08596 89 ALA A CA 1
ATOM 676 C C . ALA A 1 89 ? 30.24040 -39.88991 -1.23381 1.000 25.02212 89 ALA A C 1
ATOM 677 O O . ALA A 1 89 ? 29.30656 -39.48673 -0.52982 1.000 28.64697 89 ALA A O 1
ATOM 679 N N . PHE A 1 90 ? 30.03362 -40.57816 -2.35469 1.000 26.77734 90 PHE A N 1
ATOM 680 C CA . PHE A 1 90 ? 28.69810 -40.80672 -2.88940 1.000 27.36749 90 PHE A CA 1
ATOM 681 C C . PHE A 1 90 ? 28.27487 -42.27003 -2.79616 1.000 31.65025 90 PHE A C 1
ATOM 682 O O . PHE A 1 90 ? 27.39374 -42.70324 -3.54556 1.000 32.39975 90 PHE A O 1
ATOM 690 N N . LYS A 1 91 ? 28.86852 -43.03811 -1.87343 1.000 31.47728 91 LYS A N 1
ATOM 691 C CA . LYS A 1 91 ? 28.56332 -44.46605 -1.80855 1.000 35.29873 91 LYS A CA 1
ATOM 692 C C . LYS A 1 91 ? 27.09467 -44.72376 -1.48683 1.000 33.65431 91 LYS A C 1
ATOM 693 O O . LYS A 1 91 ? 26.55393 -45.77130 -1.86172 1.000 36.06598 91 LYS A O 1
ATOM 699 N N . ALA A 1 92 ? 26.42912 -43.78498 -0.82045 1.000 32.50326 92 ALA A N 1
ATOM 700 C CA . ALA A 1 92 ? 25.01737 -43.94335 -0.49136 1.000 36.54330 92 ALA A CA 1
ATOM 701 C C . ALA A 1 92 ? 24.09845 -43.62145 -1.66201 1.000 34.88903 92 ALA A C 1
ATOM 702 O O . ALA A 1 92 ? 22.87559 -43.71802 -1.51949 1.000 38.52568 92 ALA A O 1
ATOM 704 N N . TYR A 1 93 ? 24.64998 -43.25384 -2.81411 1.000 34.78398 93 TYR A N 1
ATOM 705 C CA . TYR A 1 93 ? 23.86172 -42.83123 -3.96739 1.000 35.22993 93 TYR A CA 1
ATOM 706 C C . TYR A 1 93 ? 24.32137 -43.65046 -5.16234 1.000 35.79155 93 TYR A C 1
ATOM 707 O O . TYR A 1 93 ? 25.20743 -43.22752 -5.91853 1.000 36.79051 93 TYR A O 1
ATOM 716 N N . PRO A 1 94 ? 23.74367 -44.83710 -5.35889 1.000 38.24512 94 PRO A N 1
ATOM 717 C CA . PRO A 1 94 ? 24.18376 -45.68806 -6.47532 1.000 35.74931 94 PRO A CA 1
ATOM 718 C C . PRO A 1 94 ? 23.91843 -45.07738 -7.83448 1.000 38.44788 94 PRO A C 1
ATOM 719 O O . PRO A 1 94 ? 24.64190 -45.38178 -8.79092 1.000 36.75462 94 PRO A O 1
ATOM 723 N N . ASN A 1 95 ? 22.90555 -44.21587 -7.95021 1.000 36.96053 95 ASN A N 1
ATOM 724 C CA . ASN A 1 95 ? 22.50146 -43.69912 -9.25078 1.000 38.69381 95 ASN A CA 1
ATOM 725 C C . ASN A 1 95 ? 23.50101 -42.71837 -9.85211 1.000 38.05908 95 ASN A C 1
ATOM 726 O O . ASN A 1 95 ? 23.37075 -42.38897 -11.03702 1.000 36.92057 95 ASN A O 1
ATOM 731 N N . VAL A 1 96 ? 24.49195 -42.25349 -9.09048 1.000 33.23826 96 VAL A N 1
ATOM 732 C CA . VAL A 1 96 ? 25.45752 -41.29930 -9.63066 1.000 33.48128 96 VAL A CA 1
ATOM 733 C C . VAL A 1 96 ? 26.70103 -42.02294 -10.12822 1.000 34.09791 96 VAL A C 1
ATOM 734 O O . VAL A 1 96 ? 27.66153 -41.38393 -10.57129 1.000 31.34563 96 VAL A O 1
ATOM 738 N N . ALA A 1 97 ? 26.67700 -43.35908 -10.08663 1.000 32.21086 97 ALA A N 1
ATOM 739 C CA . ALA A 1 97 ? 27.88554 -44.14654 -10.33154 1.000 32.91846 97 ALA A CA 1
ATOM 740 C C . ALA A 1 97 ? 28.52282 -43.82520 -11.68151 1.000 34.15891 97 ALA A C 1
ATOM 741 O O . ALA A 1 97 ? 29.75459 -43.78912 -11.79935 1.000 33.68675 97 ALA A O 1
ATOM 743 N N . LYS A 1 98 ? 27.71117 -43.58327 -12.71093 1.000 29.42801 98 LYS A N 1
ATOM 744 C CA . LYS A 1 98 ? 28.29862 -43.34531 -14.02767 1.000 32.51250 98 LYS A CA 1
ATOM 745 C C . LYS A 1 98 ? 28.98008 -41.98654 -14.13124 1.000 32.26342 98 LYS A C 1
ATOM 746 O O . LYS A 1 98 ? 29.69695 -41.74499 -15.10950 1.000 32.02634 98 LYS A O 1
ATOM 752 N N . PHE A 1 99 ? 28.79367 -41.10444 -13.14951 1.000 29.24251 99 PHE A N 1
ATOM 753 C CA . PHE A 1 99 ? 29.43831 -39.79981 -13.16334 1.000 30.23007 99 PHE A CA 1
ATOM 754 C C . PHE A 1 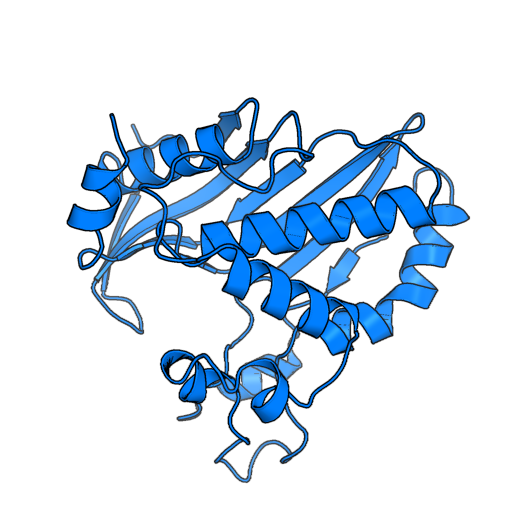99 ? 30.71583 -39.75490 -12.33910 1.000 30.50834 99 PHE A C 1
ATOM 755 O O . PHE A 1 99 ? 31.41806 -38.73947 -12.36749 1.000 28.59800 99 PHE A O 1
ATOM 763 N N . ILE A 1 100 ? 31.03837 -40.82071 -11.61119 1.000 29.95592 100 ILE A N 1
ATOM 764 C CA . ILE A 1 100 ? 32.16225 -40.80691 -10.68930 1.000 30.04187 100 ILE A CA 1
ATOM 765 C C . ILE A 1 100 ? 33.16174 -41.91586 -10.98652 1.000 35.99930 100 ILE A C 1
ATOM 766 O O . ILE A 1 100 ? 34.10989 -42.10764 -10.22358 1.000 35.66063 100 ILE A O 1
ATOM 771 N N . SER A 1 101 ? 32.97294 -42.64425 -12.08423 1.000 34.96581 101 SER A N 1
ATOM 772 C CA . SER A 1 101 ? 33.81934 -43.77893 -12.41713 1.000 40.35983 101 SER A CA 1
ATOM 773 C C . SER A 1 101 ? 35.10621 -43.32557 -13.10398 1.000 44.16788 101 SER A C 1
ATOM 774 O O . SER A 1 101 ? 35.22436 -42.19703 -13.59029 1.000 39.43455 101 SER A O 1
ATOM 777 N N . LYS A 1 102 ? 36.08017 -44.23297 -13.13666 1.000 45.20743 102 LYS A N 1
ATOM 778 C CA . LYS A 1 102 ? 37.35131 -43.93939 -13.77530 1.000 47.50313 102 LYS A CA 1
ATOM 779 C C . LYS A 1 102 ? 37.17175 -43.84602 -15.29078 1.000 48.96078 102 LYS A C 1
ATOM 780 O O . LYS A 1 102 ? 36.30824 -44.51713 -15.86503 1.000 46.09785 102 LYS A O 1
ATOM 786 N N . PRO A 1 103 ? 37.96525 -43.00834 -15.95624 1.000 47.83472 103 PRO A N 1
ATOM 787 C CA . PRO A 1 103 ? 37.90750 -42.94129 -17.42112 1.000 52.06800 103 PRO A CA 1
ATOM 788 C C . PRO A 1 103 ? 38.15134 -44.30669 -18.04742 1.000 56.89132 103 PRO A C 1
ATOM 789 O O . PRO A 1 103 ? 39.07732 -45.02821 -17.66868 1.000 57.54431 103 PRO A O 1
ATOM 793 N N . LYS A 1 104 ? 37.29907 -44.65793 -19.01230 1.000 56.16891 104 LYS A N 1
ATOM 794 C CA . LYS A 1 104 ? 37.41985 -45.93861 -19.70021 1.000 61.30218 104 LYS A CA 1
ATOM 795 C C . LYS A 1 104 ? 38.45525 -45.88089 -20.81835 1.000 65.52624 104 LYS A C 1
ATOM 796 O O . LYS A 1 104 ? 39.18414 -46.85353 -21.04523 1.000 65.58368 104 LYS A O 1
ATOM 802 N N . SER A 1 105 ? 38.53710 -44.75016 -21.51624 1.000 64.85086 105 SER A N 1
ATOM 803 C CA . SER A 1 105 ? 39.39348 -44.62777 -22.68608 1.000 67.65286 105 SER A CA 1
ATOM 804 C C . SER A 1 105 ? 40.85192 -44.43717 -22.29166 1.000 71.89917 105 SER A C 1
ATOM 805 O O . SER A 1 105 ? 41.16832 -43.72390 -21.33446 1.000 69.62793 105 SER A O 1
ATOM 808 N N . ASP A 1 106 ? 41.74314 -45.08015 -23.05118 1.000 75.53580 106 ASP A N 1
ATOM 809 C CA . ASP A 1 106 ? 43.17717 -44.88848 -22.86989 1.000 76.33743 106 ASP A CA 1
ATOM 810 C C . ASP A 1 106 ? 43.63083 -43.49165 -23.27556 1.000 75.99403 106 ASP A C 1
ATOM 811 O O . ASP A 1 106 ? 44.73723 -43.08331 -22.90369 1.000 76.78400 106 ASP A O 1
ATOM 816 N N . ALA A 1 107 ? 42.80339 -42.75817 -24.02691 1.000 74.09476 107 ALA A N 1
ATOM 817 C CA . ALA A 1 107 ? 43.20885 -41.46323 -24.56855 1.000 70.46839 107 ALA A CA 1
ATOM 818 C C . ALA A 1 107 ? 43.61259 -40.49747 -23.45948 1.000 73.58581 107 ALA A C 1
ATOM 819 O O . ALA A 1 107 ? 44.73866 -39.98640 -23.43983 1.000 76.60031 107 ALA A O 1
ATOM 821 N N . LEU A 1 108 ? 42.69085 -40.23063 -22.51437 1.000 72.49676 108 LEU A N 1
ATOM 822 C CA . LEU A 1 108 ? 42.99562 -39.34548 -21.40060 1.000 68.89906 108 LEU A CA 1
ATOM 823 C C . LEU A 1 108 ? 43.42126 -40.14986 -20.17595 1.000 68.52171 108 LEU A C 1
ATOM 824 O O . LEU A 1 108 ? 43.05127 -41.32012 -20.03681 1.000 69.22856 108 LEU A O 1
ATOM 829 N N . PRO A 1 109 ? 44.20647 -39.55169 -19.27791 1.000 68.27005 109 PRO A N 1
ATOM 830 C CA . PRO A 1 109 ? 44.75245 -40.30939 -18.14320 1.000 66.90165 109 PRO A CA 1
ATOM 831 C C . PRO A 1 109 ? 43.66043 -40.88167 -17.25069 1.000 66.39482 109 PRO A C 1
ATOM 832 O O . PRO A 1 109 ? 42.48662 -40.51163 -17.31966 1.000 64.76709 109 PRO A O 1
ATOM 836 N N . ALA A 1 110 ? 44.07170 -41.82051 -16.39393 1.000 67.28263 110 ALA A N 1
ATOM 837 C CA . ALA A 1 110 ? 43.14704 -42.42918 -15.44645 1.000 64.12736 110 ALA A CA 1
ATOM 838 C C . ALA A 1 110 ? 42.91348 -41.55882 -14.22068 1.000 60.61711 110 ALA A C 1
ATOM 839 O O . ALA A 1 110 ? 41.95720 -41.80597 -13.47692 1.000 58.15922 110 ALA A O 1
ATOM 841 N N . ASN A 1 111 ? 43.76544 -40.55725 -13.98803 1.000 58.11049 111 ASN A N 1
ATOM 842 C CA . ASN A 1 111 ? 43.49923 -39.57298 -12.94795 1.000 58.42284 111 ASN A CA 1
ATOM 843 C C . ASN A 1 111 ? 42.58062 -38.45890 -13.42929 1.000 51.36132 111 ASN A C 1
ATOM 844 O O . ASN A 1 111 ? 42.17605 -37.61584 -12.62036 1.000 46.61224 111 ASN A O 1
ATOM 849 N N . PHE A 1 112 ? 42.25760 -38.43540 -14.72068 1.000 47.62587 112 PHE A N 1
ATOM 850 C CA . PHE A 1 112 ? 41.38073 -37.40863 -15.26113 1.000 43.21653 112 PHE A CA 1
ATOM 851 C C . PHE A 1 112 ? 40.00584 -37.49646 -14.62192 1.000 35.39607 112 PHE A C 1
ATOM 852 O O . PHE A 1 112 ? 39.41440 -38.57533 -14.52352 1.000 37.86926 112 PHE A O 1
ATOM 860 N N . ASN A 1 113 ? 39.49813 -36.34969 -14.18776 1.000 32.10222 113 ASN A N 1
ATOM 861 C CA . ASN A 1 113 ? 38.12605 -36.25127 -13.72844 1.000 25.69901 113 ASN A CA 1
ATOM 862 C C . ASN A 1 113 ? 37.63421 -34.85460 -14.05244 1.000 20.51947 113 ASN A C 1
ATOM 863 O O . ASN A 1 113 ? 38.41590 -33.94986 -14.36454 1.000 22.81532 113 ASN A O 1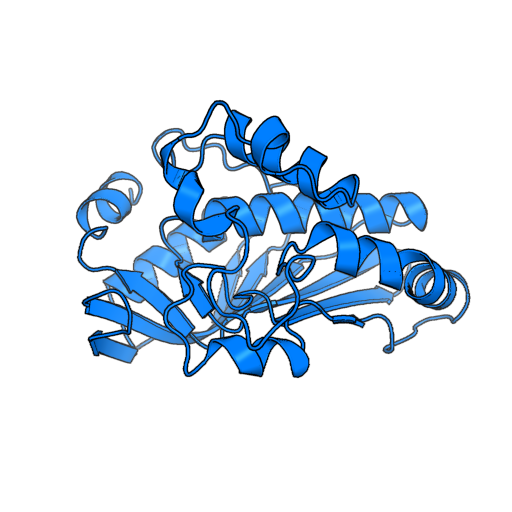
ATOM 868 N N . THR A 1 114 ? 36.32755 -34.68032 -13.95777 1.000 19.42471 114 THR A N 1
ATOM 869 C CA . THR A 1 114 ? 35.72254 -33.37318 -14.16219 1.000 20.96337 114 THR A CA 1
ATOM 870 C C . THR A 1 114 ? 35.02594 -32.87745 -12.90043 1.000 20.38111 114 THR A C 1
ATOM 871 O O . THR A 1 114 ? 34.05733 -32.11536 -12.97463 1.000 19.04892 114 THR A O 1
ATOM 875 N N . PHE A 1 115 ? 35.50350 -33.30667 -11.73478 1.000 20.01121 115 PHE A N 1
ATOM 876 C CA . PHE A 1 115 ? 34.94368 -32.81055 -10.48666 1.000 18.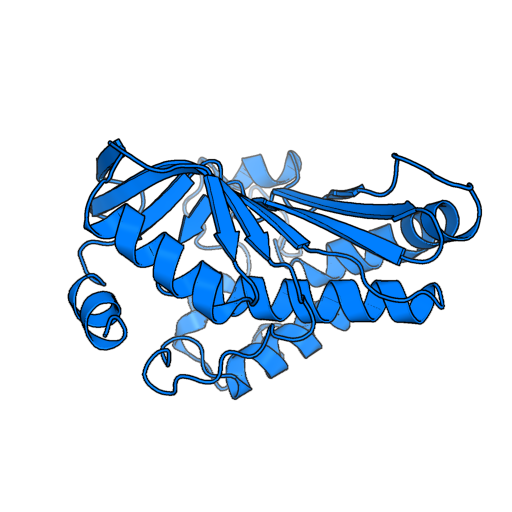83402 115 PHE A CA 1
ATOM 877 C C . PHE A 1 115 ? 35.25104 -31.32756 -10.32919 1.000 18.11046 115 PHE A C 1
ATOM 878 O O . PHE A 1 115 ? 36.36747 -30.87850 -10.60362 1.000 17.07690 115 PHE A O 1
ATOM 886 N N . TYR A 1 116 ? 34.25142 -30.56370 -9.87307 1.000 15.64308 116 TYR A N 1
ATOM 887 C CA . TYR A 1 116 ? 34.44612 -29.12663 -9.72125 1.000 17.42028 116 TYR A CA 1
ATOM 888 C C . TYR A 1 116 ? 35.43282 -28.82929 -8.60790 1.000 18.40758 116 TYR A C 1
ATOM 889 O O . TYR A 1 116 ? 36.23065 -27.89182 -8.71180 1.000 15.57236 116 TYR A O 1
ATOM 898 N N . GLY A 1 117 ? 35.37180 -29.60863 -7.52850 1.000 17.58187 117 GLY A N 1
ATOM 899 C CA . GLY A 1 117 ? 36.09193 -29.32153 -6.30939 1.000 16.65738 117 GLY A CA 1
ATOM 900 C C . GLY A 1 117 ? 37.57349 -29.06493 -6.49347 1.000 16.63961 117 GLY A C 1
ATOM 901 O O . GLY A 1 117 ? 38.10107 -28.03916 -6.05792 1.000 16.17352 117 GLY A O 1
ATOM 902 N N . PRO A 1 118 ? 38.28713 -30.00211 -7.12090 1.000 16.41688 118 PRO A N 1
ATOM 903 C CA . PRO A 1 118 ? 39.73146 -29.78705 -7.30342 1.000 18.28176 118 PRO A CA 1
ATOM 904 C C . PRO A 1 118 ? 40.04604 -28.56801 -8.14164 1.000 16.66405 118 PRO A C 1
ATOM 905 O O . PRO A 1 118 ? 41.08935 -27.93545 -7.93599 1.000 16.56596 118 PRO A O 1
ATOM 909 N N . ARG A 1 119 ? 39.17424 -28.21846 -9.09078 1.000 18.01633 119 ARG A N 1
ATOM 910 C CA . ARG A 1 119 ? 39.41524 -27.02902 -9.89842 1.000 17.21813 119 ARG A CA 1
ATOM 911 C C . ARG A 1 119 ? 39.19223 -25.76335 -9.08788 1.000 17.60123 119 ARG A C 1
ATOM 912 O O . ARG A 1 119 ? 39.97932 -24.81409 -9.18062 1.000 16.55260 119 ARG A O 1
ATOM 920 N N . ILE A 1 120 ? 38.12430 -25.73088 -8.28482 1.000 14.04519 120 ILE A N 1
ATOM 921 C CA . ILE A 1 120 ? 37.92032 -24.61986 -7.36324 1.000 16.43404 120 ILE A CA 1
ATOM 922 C C . ILE A 1 120 ? 39.11087 -24.50761 -6.41613 1.000 15.23895 120 ILE A C 1
ATOM 923 O O . ILE A 1 120 ? 39.67088 -23.42062 -6.21013 1.000 12.85581 120 ILE A O 1
ATOM 928 N N . ALA A 1 121 ? 39.54936 -25.64949 -5.87248 1.000 15.94792 121 ALA A N 1
ATOM 929 C CA . ALA A 1 121 ? 40.65813 -25.63649 -4.91848 1.000 19.57271 121 ALA A CA 1
ATOM 930 C C . ALA A 1 121 ? 41.94051 -25.11497 -5.55764 1.000 18.19118 121 ALA A C 1
ATOM 931 O O . ALA A 1 121 ? 42.68232 -24.35114 -4.93127 1.000 17.94609 121 ALA A O 1
ATOM 933 N N . ALA A 1 122 ? 42.20820 -25.49727 -6.81431 1.000 17.73202 122 ALA A N 1
ATOM 934 C CA . ALA A 1 122 ? 43.42709 -25.04945 -7.48126 1.000 18.87315 122 ALA A CA 1
ATOM 935 C C . ALA A 1 122 ? 43.43477 -23.53845 -7.65895 1.000 18.72162 122 ALA A C 1
ATOM 936 O O . ALA A 1 122 ? 44.47856 -22.88967 -7.52119 1.000 19.04140 122 ALA A O 1
ATOM 938 N N . GLN A 1 123 ? 42.27602 -22.95659 -7.95914 1.000 15.82781 123 GLN A N 1
ATOM 939 C CA . GLN A 1 123 ? 42.20297 -21.53651 -8.26349 1.000 17.62277 123 GLN A CA 1
ATOM 940 C C . GLN A 1 123 ? 41.96699 -20.65983 -7.04601 1.000 17.15234 123 GLN A C 1
ATOM 941 O O . GLN A 1 123 ? 42.18797 -19.44738 -7.12885 1.000 16.47324 123 GLN A O 1
ATOM 947 N N . LEU A 1 124 ? 41.50654 -21.23055 -5.93612 1.000 16.44231 124 LEU A N 1
ATOM 948 C CA . LEU A 1 124 ? 41.14278 -20.42249 -4.77421 1.000 14.58915 124 LEU A CA 1
ATOM 949 C C . LEU A 1 124 ? 42.26200 -19.49724 -4.31249 1.000 17.82957 124 LEU A C 1
ATOM 950 O O . LEU A 1 124 ? 41.99100 -18.30415 -4.10054 1.000 18.39379 124 LEU A O 1
ATOM 955 N N . PRO A 1 125 ? 43.51439 -19.95232 -4.15107 1.000 19.22557 125 PRO A N 1
ATOM 956 C CA . PRO A 1 125 ? 44.54795 -19.03069 -3.63756 1.000 19.58166 125 PRO A CA 1
ATOM 957 C C . PRO A 1 125 ? 44.73500 -17.79185 -4.49519 1.000 19.48044 125 PRO A C 1
ATOM 958 O O . PRO A 1 125 ? 44.70918 -16.67680 -3.96186 1.000 19.67700 125 PRO A O 1
ATOM 962 N N . ALA A 1 126 ? 44.88164 -17.95283 -5.81971 1.000 17.84366 126 ALA A N 1
ATOM 963 C CA . ALA A 1 126 ? 45.10690 -16.79281 -6.67835 1.000 17.57005 126 ALA A CA 1
ATOM 964 C C . ALA A 1 126 ? 43.85848 -15.92421 -6.76892 1.000 16.41449 126 ALA A C 1
ATOM 965 O O . ALA A 1 126 ? 43.95095 -14.69366 -6.76181 1.000 17.22027 126 ALA A O 1
ATOM 967 N N . LEU A 1 127 ? 42.68299 -16.54468 -6.84512 1.000 17.49444 127 LEU A N 1
ATOM 968 C CA . LEU A 1 127 ? 41.45875 -15.77116 -7.01089 1.000 19.02005 127 LEU A CA 1
ATOM 969 C C . LEU A 1 127 ? 41.06412 -15.05296 -5.72547 1.000 16.98734 127 LEU A C 1
ATOM 970 O O . LEU A 1 127 ? 40.58499 -13.91473 -5.77379 1.000 17.66002 127 LEU A O 1
ATOM 975 N N . LEU A 1 128 ? 41.27033 -15.68494 -4.56316 1.000 18.83274 128 LEU A N 1
ATOM 976 C CA . LEU A 1 128 ? 40.99251 -14.99181 -3.31057 1.000 18.94133 128 LEU A CA 1
ATOM 977 C C . LEU A 1 128 ? 41.93157 -13.81206 -3.11471 1.000 17.71697 128 LEU A C 1
ATOM 978 O O . LEU A 1 128 ? 41.51693 -12.75571 -2.63346 1.000 17.64748 128 LEU A O 1
ATOM 983 N N . LYS A 1 129 ? 43.20616 -13.97944 -3.46269 1.000 17.90472 129 LYS A N 1
ATOM 984 C CA . LYS A 1 129 ? 44.14811 -12.87360 -3.33978 1.000 18.00871 129 LYS A CA 1
ATOM 985 C C . LYS A 1 129 ? 43.71212 -11.68856 -4.19225 1.000 19.44334 129 LYS A C 1
ATOM 986 O O . LYS A 1 129 ? 43.66853 -10.54817 -3.71823 1.000 19.80725 129 LYS A O 1
ATOM 992 N N . GLU A 1 130 ? 43.36319 -11.94300 -5.45550 1.000 17.89016 130 GLU A N 1
ATOM 993 C CA . GLU A 1 130 ? 42.84476 -10.87462 -6.30143 1.000 16.55581 130 GLU A CA 1
ATOM 994 C C . GLU A 1 130 ? 41.59778 -10.24855 -5.68806 1.000 16.49882 130 GLU A C 1
ATOM 995 O O . GLU A 1 130 ? 41.47327 -9.02222 -5.60888 1.000 16.72306 130 GLU A O 1
ATOM 1001 N N . LEU A 1 131 ? 40.65710 -11.08430 -5.24822 1.000 15.30500 131 LEU A N 1
ATOM 1002 C CA . LEU A 1 131 ? 39.39200 -10.57201 -4.72960 1.000 15.25234 131 LEU A CA 1
ATOM 1003 C C . LEU A 1 131 ? 39.60380 -9.73447 -3.47543 1.000 16.77040 131 LEU A C 1
ATOM 1004 O O . LEU A 1 131 ? 38.91382 -8.73277 -3.26146 1.000 17.56557 131 LEU A O 1
ATOM 1009 N N . LYS A 1 132 ? 40.57162 -10.11548 -2.64615 1.000 19.05124 132 LYS A N 1
ATOM 1010 C CA . LYS A 1 132 ? 40.79830 -9.41241 -1.38879 1.000 19.44435 132 LYS A CA 1
ATOM 1011 C C . LYS A 1 132 ? 41.66873 -8.17275 -1.55535 1.000 21.54279 132 LYS A C 1
ATOM 1012 O O . LYS A 1 132 ? 41.45401 -7.17743 -0.85704 1.000 23.68918 132 LYS A O 1
ATOM 1018 N N . GLU A 1 133 ? 42.63690 -8.20587 -2.47495 1.000 20.05951 133 GLU A N 1
ATOM 1019 C CA . GLU A 1 133 ? 43.71791 -7.23023 -2.50815 1.000 19.46896 133 GLU A CA 1
ATOM 1020 C C . GLU A 1 133 ? 43.65378 -6.24616 -3.66408 1.000 22.03724 133 GLU A C 1
ATOM 1021 O O . GLU A 1 133 ? 44.24537 -5.16677 -3.55877 1.000 21.70171 133 GLU A O 1
ATOM 1027 N N . LYS A 1 134 ? 42.97827 -6.58090 -4.76284 1.000 21.00849 134 LYS A N 1
ATOM 1028 C CA . LYS A 1 134 ? 42.85707 -5.62910 -5.85559 1.000 18.54812 134 LYS A CA 1
ATOM 1029 C C . LYS A 1 134 ? 41.48682 -4.97991 -5.78138 1.000 19.44463 134 LYS A C 1
ATOM 1030 O O . LYS A 1 134 ? 40.48314 -5.63549 -6.11096 1.000 19.62623 134 LYS A O 1
ATOM 1036 N N . PRO A 1 135 ? 41.38703 -3.72055 -5.35175 1.000 22.35356 135 PRO A N 1
ATOM 1037 C CA . PRO A 1 135 ? 40.06985 -3.10799 -5.12914 1.000 23.09595 135 PRO A CA 1
ATOM 1038 C C . PRO A 1 135 ? 39.24889 -3.08152 -6.40751 1.000 20.26793 135 PRO A C 1
ATOM 1039 O O . PRO A 1 135 ? 39.74106 -2.69617 -7.46842 1.000 19.97325 135 PRO A O 1
ATOM 1043 N N . ASN A 1 136 ? 37.98781 -3.50472 -6.29529 1.000 18.95542 136 ASN A N 1
ATOM 1044 C CA . ASN A 1 136 ? 37.02192 -3.43685 -7.39843 1.000 17.17533 136 ASN A CA 1
ATOM 1045 C C . ASN A 1 136 ? 37.49345 -4.21407 -8.61683 1.000 18.31216 136 ASN A C 1
ATOM 1046 O O . ASN A 1 136 ? 37.17176 -3.85786 -9.76099 1.000 18.23715 136 ASN A O 1
ATOM 1051 N N . SER A 1 137 ? 38.23753 -5.29191 -8.37741 1.000 16.84265 137 SER A N 1
ATOM 1052 C CA . SER A 1 137 ? 38.69618 -6.14195 -9.46638 1.000 17.14869 137 SER A CA 1
ATOM 1053 C C . SER A 1 137 ? 37.52302 -6.67469 -10.27949 1.000 14.98737 137 SER A C 1
ATOM 1054 O O . SER A 1 137 ? 36.44816 -6.96758 -9.74300 1.000 15.45980 137 SER A O 1
ATOM 1057 N N . ARG A 1 138 ? 37.74073 -6.79799 -11.58631 1.000 13.32411 138 ARG A N 1
ATOM 1058 C CA . ARG A 1 138 ? 36.82981 -7.50565 -12.47227 1.000 13.40093 138 ARG A CA 1
ATOM 1059 C C . ARG A 1 138 ? 37.36264 -8.87365 -12.85119 1.000 15.10928 138 ARG A C 1
ATOM 1060 O O . ARG A 1 138 ? 36.79923 -9.52584 -13.73704 1.000 14.25691 138 ARG A O 1
ATOM 1068 N N . ARG A 1 139 ? 38.45661 -9.30969 -12.23110 1.000 13.98353 139 ARG A N 1
ATOM 1069 C CA . ARG A 1 139 ? 39.24657 -10.40116 -12.77729 1.000 14.35487 139 ARG A CA 1
ATOM 1070 C C . ARG A 1 139 ? 38.99939 -11.74460 -12.11822 1.000 15.50298 139 ARG A C 1
ATOM 1071 O O . ARG A 1 139 ? 39.62740 -12.73029 -12.52158 1.000 14.27674 139 ARG A O 1
ATOM 1079 N N . VAL A 1 140 ? 38.09695 -11.82075 -11.14107 1.000 14.81652 140 VAL A N 1
ATOM 1080 C CA . VAL A 1 140 ? 37.98489 -13.00167 -10.28164 1.000 11.60909 140 VAL A CA 1
ATOM 1081 C C . VAL A 1 140 ? 36.96220 -13.93992 -10.91272 1.000 15.25569 140 VAL A C 1
ATOM 1082 O O . VAL A 1 140 ? 35.75901 -13.84013 -10.66891 1.000 14.97801 140 VAL A O 1
ATOM 1086 N N . VAL A 1 141 ? 37.45674 -14.88469 -11.71122 1.000 13.96064 141 VAL A N 1
ATOM 1087 C CA . VAL A 1 141 ? 36.61718 -15.83519 -12.43064 1.000 11.01112 141 VAL A CA 1
ATOM 1088 C C . VAL A 1 141 ? 37.12376 -17.24328 -12.16904 1.000 13.07530 141 VAL A C 1
ATOM 1089 O O . VAL A 1 141 ? 38.23408 -17.59319 -12.59133 1.000 14.24348 141 VAL A O 1
ATOM 1093 N N . PHE A 1 142 ? 36.30350 -18.05579 -11.50154 1.000 12.87078 142 PHE A N 1
ATOM 1094 C CA . PHE A 1 142 ? 36.58284 -19.47812 -11.36946 1.000 13.37640 142 PHE A CA 1
ATOM 1095 C C . PHE A 1 142 ? 36.20714 -20.17532 -12.66541 1.000 14.46851 142 PHE A C 1
ATOM 1096 O O . PHE A 1 142 ? 35.04181 -20.16214 -13.06880 1.000 14.77416 142 PHE A O 1
ATOM 1104 N N . GLN A 1 143 ? 37.18617 -20.78222 -13.31490 1.000 12.41956 143 GLN A N 1
ATOM 1105 C CA . GLN A 1 143 ? 36.92931 -21.57149 -14.51012 1.000 13.61011 143 GLN A CA 1
ATOM 1106 C C . GLN A 1 143 ? 36.54717 -22.97680 -14.07900 1.000 16.25073 143 GLN A C 1
ATOM 1107 O O . GLN A 1 143 ? 37.27890 -23.61069 -13.31251 1.000 16.59899 143 GLN A O 1
ATOM 1113 N N . ILE A 1 144 ? 35.39113 -23.44759 -14.53654 1.000 13.64854 144 ILE A N 1
ATOM 1114 C CA . ILE A 1 144 ? 34.99610 -24.82425 -14.27008 1.000 13.48474 144 ILE A CA 1
ATOM 1115 C C . ILE A 1 144 ? 35.21992 -25.61901 -15.54905 1.000 17.99493 144 ILE A C 1
ATOM 1116 O O . ILE A 1 144 ? 36.21194 -26.34848 -15.66694 1.000 17.40001 144 ILE A O 1
ATOM 1121 N N . LEU A 1 145 ? 34.32917 -25.46154 -16.52472 1.000 13.28820 145 LEU A N 1
ATOM 1122 C CA . LEU A 1 145 ? 34.57351 -26.05645 -17.83525 1.000 14.79150 145 LEU A CA 1
ATOM 1123 C C . LEU A 1 145 ? 35.90781 -25.56048 -18.38954 1.000 17.75696 145 LEU A C 1
ATOM 1124 O O . LEU A 1 145 ? 36.18544 -24.35660 -18.38520 1.000 16.71653 145 LEU A O 1
ATOM 1129 N N . GLU A 1 146 ? 36.72971 -26.50173 -18.86858 1.000 18.91464 146 GLU A N 1
ATOM 1130 C CA . GLU A 1 146 ? 38.07718 -26.25675 -19.37520 1.000 21.33197 146 GLU A CA 1
ATOM 1131 C C . GLU A 1 146 ? 38.15478 -26.75399 -20.81090 1.000 14.29834 146 GLU A C 1
ATOM 1132 O O . GLU A 1 146 ? 37.48103 -27.71830 -21.16654 1.000 16.16411 146 GLU A O 1
ATOM 1138 N N . SER A 1 147 ? 39.00843 -26.12701 -21.63441 1.000 17.19467 147 SER A N 1
ATOM 1139 C CA . SER A 1 147 ? 39.14465 -26.63388 -22.99858 1.000 18.23702 147 SER A CA 1
ATOM 1140 C C . SER A 1 147 ? 39.70263 -28.05069 -23.01303 1.000 19.63326 147 SER A C 1
ATOM 1141 O O . SER A 1 147 ? 39.38662 -28.82282 -23.92145 1.000 18.59418 147 SER A O 1
ATOM 1144 N N . SER A 1 148 ? 40.49740 -28.42734 -22.00628 1.000 21.11929 148 SER A N 1
ATOM 1145 C CA . SER A 1 148 ? 40.97526 -29.80585 -21.94988 1.000 22.62045 148 SER A CA 1
ATOM 1146 C C . SER A 1 148 ? 39.83350 -30.80366 -21.75704 1.000 21.85247 148 SER A C 1
ATOM 1147 O O . SER A 1 148 ? 40.00963 -31.99053 -22.05808 1.000 24.85135 148 SER A O 1
ATOM 1150 N N . ASP A 1 149 ? 38.65816 -30.35444 -21.29309 1.000 17.45544 149 ASP A N 1
ATOM 1151 C CA . ASP A 1 149 ? 37.50215 -31.24264 -21.23903 1.000 18.79982 149 ASP A CA 1
ATOM 1152 C C . ASP A 1 149 ? 36.98927 -31.63042 -22.61951 1.000 17.68165 149 ASP A C 1
ATOM 1153 O O . ASP A 1 149 ? 36.19379 -32.57375 -22.72588 1.000 18.00070 149 ASP A O 1
ATOM 1158 N N . GLN A 1 150 ? 37.41003 -30.93176 -23.67303 1.000 17.02730 150 GLN A N 1
ATOM 1159 C CA . GLN A 1 150 ? 36.89324 -31.25509 -24.99268 1.000 20.69004 150 GLN A CA 1
ATOM 1160 C C . GLN A 1 150 ? 37.33490 -32.63371 -25.46691 1.000 19.83175 150 GLN A C 1
ATOM 1161 O O . GLN A 1 150 ? 36.73303 -33.16510 -26.40444 1.000 21.43125 150 GLN A O 1
ATOM 1167 N N . ALA A 1 151 ? 38.33865 -33.23404 -24.82231 1.000 22.35710 151 ALA A N 1
ATOM 1168 C CA . ALA A 1 151 ? 38.68695 -34.62519 -25.10573 1.000 23.40887 151 ALA A CA 1
ATOM 1169 C C . ALA A 1 151 ? 37.52600 -35.57899 -24.84787 1.000 25.03539 151 ALA A C 1
ATOM 1170 O O . ALA A 1 151 ? 37.52535 -36.69854 -25.37295 1.000 25.85539 151 ALA A O 1
ATOM 1172 N N . LEU A 1 152 ? 36.53956 -35.16707 -24.04841 1.000 19.83514 152 LEU A N 1
ATOM 1173 C CA . LEU A 1 152 ? 35.37578 -36.00117 -23.78287 1.000 21.80678 152 LEU A CA 1
ATOM 1174 C C . LEU A 1 152 ? 34.38109 -36.02911 -24.93064 1.000 22.94887 152 LEU A C 1
ATOM 1175 O O . LEU A 1 152 ? 33.54913 -36.94055 -24.98073 1.000 23.46323 152 LEU A O 1
ATOM 1180 N N . LEU A 1 153 ? 34.43463 -35.05322 -25.84208 1.000 21.32415 153 LEU A N 1
ATOM 1181 C CA . LEU A 1 153 ? 33.33414 -34.86234 -26.77974 1.000 21.60442 153 LEU A CA 1
ATOM 1182 C C . LEU A 1 153 ? 33.16677 -36.06236 -27.69839 1.000 22.48518 153 LEU A C 1
ATOM 1183 O O . LEU A 1 153 ? 32.04769 -36.53237 -27.92791 1.000 24.12062 153 LEU A O 1
ATOM 1188 N N . ASP A 1 154 ? 34.26429 -36.56444 -28.24922 1.000 25.08110 154 ASP A N 1
ATOM 1189 C CA . ASP A 1 154 ? 34.18615 -37.67821 -29.18884 1.000 31.24741 154 ASP A CA 1
ATOM 1190 C C . ASP A 1 154 ? 34.53754 -38.99976 -28.52061 1.000 30.96686 154 ASP A C 1
ATOM 1191 O O . ASP A 1 154 ? 35.19268 -39.85667 -29.11373 1.000 36.26635 154 ASP A O 1
ATOM 1196 N N . SER A 1 155 ? 34.10691 -39.19142 -27.28017 1.000 33.87751 155 SER A N 1
ATOM 1197 C CA . SER A 1 155 ? 34.38386 -40.40785 -26.53350 1.000 31.28887 155 SER A CA 1
ATOM 1198 C C . SER A 1 155 ? 33.07830 -41.02897 -26.05930 1.000 36.43300 155 SER A C 1
ATOM 1199 O O . SER A 1 155 ? 32.00154 -40.43344 -26.15228 1.000 37.16652 155 SER A O 1
ATOM 1202 N N . ASP A 1 156 ? 33.18504 -42.24680 -25.53587 1.000 38.34357 156 ASP A N 1
ATOM 1203 C CA . ASP A 1 156 ? 32.03855 -42.94710 -24.97858 1.000 42.54840 156 ASP A CA 1
ATOM 1204 C C . ASP A 1 156 ? 31.94955 -42.78651 -23.46727 1.000 40.29190 156 ASP A C 1
ATOM 1205 O O . ASP A 1 156 ? 31.22573 -43.54333 -22.81004 1.000 42.54978 156 ASP A O 1
ATOM 1210 N N . GLU A 1 157 ? 32.66733 -41.81553 -22.90793 1.000 39.12669 157 GLU A N 1
ATOM 1211 C CA . GLU A 1 157 ? 32.69659 -41.64056 -21.46226 1.000 36.86166 157 GLU A CA 1
ATOM 1212 C C . GLU A 1 157 ? 31.36052 -41.11833 -20.95841 1.000 34.60870 157 GLU A C 1
ATOM 1213 O O . GLU A 1 157 ? 30.62558 -40.42883 -21.67088 1.000 37.46641 157 GLU A O 1
ATOM 1219 N N . THR A 1 158 ? 31.04351 -41.45885 -19.71272 1.000 32.55345 158 THR A N 1
ATOM 1220 C CA . THR A 1 158 ? 29.84685 -40.94630 -19.06828 1.000 31.97022 158 THR A CA 1
ATOM 1221 C C . THR A 1 158 ? 30.15387 -39.82945 -18.08501 1.000 27.83650 158 THR A C 1
ATOM 1222 O O . THR A 1 158 ? 29.22312 -39.27331 -17.49632 1.000 30.70481 158 THR A O 1
ATOM 1226 N N . LEU A 1 159 ? 31.43121 -39.50016 -17.89560 1.000 26.65200 159 LEU A N 1
ATOM 1227 C CA . LEU A 1 159 ? 31.81437 -38.39105 -17.03642 1.000 25.57014 159 LEU A CA 1
ATOM 1228 C C . LEU A 1 159 ? 31.14963 -37.10252 -17.49826 1.000 24.96071 159 LEU A C 1
ATOM 1229 O O . LEU A 1 159 ? 30.93058 -36.88287 -18.69342 1.000 23.16977 159 LEU A O 1
ATOM 1234 N N . GLU A 1 160 ? 30.82831 -36.24403 -16.53473 1.000 26.16720 160 GLU A N 1
ATOM 1235 C CA . GLU A 1 160 ? 30.23237 -34.95915 -16.86781 1.000 22.80944 160 GLU A CA 1
ATOM 1236 C C . GLU A 1 160 ? 31.21364 -34.12435 -17.67509 1.000 19.00185 160 GLU A C 1
ATOM 1237 O O . GLU A 1 160 ? 32.33939 -33.87291 -17.23527 1.000 19.22442 160 GLU A O 1
ATOM 1243 N N . TYR A 1 161 ? 30.79281 -33.70621 -18.85576 1.000 18.45030 161 TYR A N 1
ATOM 1244 C CA . TYR A 1 161 ? 31.45128 -32.59146 -19.51582 1.000 15.97018 161 TYR A CA 1
ATOM 1245 C C . TYR A 1 161 ? 30.88214 -31.34426 -18.85514 1.000 17.19924 161 TYR A C 1
ATOM 1246 O O . TYR A 1 161 ? 29.68692 -31.06145 -19.01771 1.000 16.25409 161 TYR A O 1
ATOM 1255 N N . PRO A 1 162 ? 31.69109 -30.59358 -18.07809 1.000 16.08752 162 PRO A N 1
ATOM 1256 C CA . PRO A 1 162 ? 31.12453 -29.62775 -17.11962 1.000 15.74963 162 PRO A CA 1
ATOM 1257 C C . PRO A 1 162 ? 30.00637 -28.74767 -17.65948 1.000 15.77889 162 PRO A C 1
ATOM 1258 O O . PRO A 1 162 ? 30.15069 -28.04813 -18.67271 1.000 15.86004 162 PRO A O 1
ATOM 1262 N N . CYS A 1 163 ? 28.85966 -28.83572 -16.98434 1.000 14.01651 163 CYS A N 1
ATOM 1263 C CA . CYS A 1 163 ? 27.71163 -27.99703 -17.30616 1.000 14.35905 163 CYS A CA 1
ATOM 1264 C C . CYS A 1 163 ? 27.92614 -26.56513 -16.85984 1.000 13.88761 163 CYS A C 1
ATOM 1265 O O . CYS A 1 163 ? 27.34331 -25.64197 -17.43677 1.000 14.85605 163 CYS A O 1
ATOM 1268 N N . THR A 1 164 ? 28.72269 -26.37279 -15.81363 1.000 12.43890 164 THR A N 1
ATOM 1269 C CA . THR A 1 164 ? 29.04537 -25.05650 -15.28663 1.000 11.62620 164 THR A CA 1
ATOM 1270 C C . THR A 1 164 ? 30.27233 -24.54457 -16.01956 1.000 12.75608 164 THR A C 1
ATOM 1271 O O . THR A 1 164 ? 31.30940 -25.21097 -16.03895 1.000 14.92224 164 THR A O 1
ATOM 1275 N N . ASP A 1 165 ? 30.14911 -23.37155 -16.64007 1.000 13.21812 165 ASP A N 1
ATOM 1276 C CA . ASP A 1 165 ? 31.23849 -22.81227 -17.42374 1.000 12.08294 165 ASP A CA 1
ATOM 1277 C C . ASP A 1 165 ? 32.20196 -22.02726 -16.52931 1.000 15.32067 165 ASP A C 1
ATOM 1278 O O . ASP A 1 165 ? 33.39904 -22.33253 -16.47051 1.000 14.34826 165 ASP A O 1
ATOM 1283 N N . SER A 1 166 ? 31.69333 -21.02329 -15.81881 1.000 12.77421 166 SER A N 1
ATOM 1284 C CA . SER A 1 166 ? 32.53309 -20.23951 -14.92358 1.000 12.87803 166 SER A CA 1
ATOM 1285 C C . SER A 1 166 ? 31.66549 -19.58771 -13.85935 1.000 12.89893 166 SER A C 1
ATOM 1286 O O . SER A 1 166 ? 30.44408 -19.48221 -14.00128 1.000 12.15878 166 SER A O 1
ATOM 1289 N N . VAL A 1 167 ? 32.32056 -19.15115 -12.78587 1.000 12.96620 167 VAL A N 1
ATOM 1290 C CA . VAL A 1 167 ? 31.67437 -18.40212 -11.71636 1.000 12.55255 167 VAL A CA 1
ATOM 1291 C C . VAL A 1 167 ? 32.53345 -17.17735 -11.45052 1.000 12.41459 167 VAL A C 1
ATOM 1292 O O . VAL A 1 167 ? 33.71702 -17.30930 -11.11373 1.000 14.13785 167 VAL A O 1
ATOM 1296 N N . THR A 1 168 ? 31.95719 -15.99730 -11.62963 1.000 11.40775 168 THR A N 1
ATOM 1297 C CA . THR A 1 168 ? 32.66901 -14.74304 -11.44663 1.000 12.24970 168 THR A CA 1
ATOM 1298 C C . THR A 1 168 ? 32.20257 -14.10801 -10.14868 1.000 12.54588 168 THR A C 1
ATOM 1299 O O . THR A 1 168 ? 31.00003 -14.06285 -9.87196 1.000 13.26589 168 THR A O 1
ATOM 1303 N N . TYR A 1 169 ? 33.15320 -13.64763 -9.35231 1.000 13.51836 169 TYR A N 1
ATOM 1304 C CA . TYR A 1 169 ? 32.86567 -12.93723 -8.12018 1.000 13.90690 169 TYR A CA 1
ATOM 1305 C C . TYR A 1 169 ? 33.43869 -11.54136 -8.22433 1.000 14.07147 169 TYR A C 1
ATOM 1306 O O . TYR A 1 169 ? 34.55279 -11.35703 -8.72718 1.000 15.25167 169 TYR A O 1
ATOM 1315 N N . TYR A 1 170 ? 32.70110 -10.56408 -7.71233 1.000 12.13779 170 TYR A N 1
ATOM 1316 C CA . TYR A 1 170 ? 33.28131 -9.23862 -7.61330 1.000 14.19189 170 TYR A CA 1
ATOM 1317 C C . TYR A 1 170 ? 32.65817 -8.53219 -6.42447 1.000 16.76180 170 TYR A C 1
ATOM 1318 O O . TYR A 1 170 ? 31.54369 -8.85459 -5.99886 1.000 14.48097 170 TYR A O 1
ATOM 1327 N N . ILE A 1 171 ? 33.40672 -7.58775 -5.87120 1.000 14.51822 171 ILE A N 1
ATOM 1328 C CA . ILE A 1 171 ? 33.01477 -6.88448 -4.66049 1.000 14.98776 171 ILE A CA 1
ATOM 1329 C C . ILE A 1 171 ? 32.92664 -5.40311 -4.98441 1.000 15.25926 171 ILE A C 1
ATOM 1330 O O . ILE A 1 171 ? 33.86771 -4.83084 -5.53994 1.000 18.27281 171 ILE A O 1
ATOM 1335 N N . ARG A 1 172 ? 31.78796 -4.79615 -4.66468 1.000 14.30452 172 ARG A N 1
ATOM 1336 C CA . ARG A 1 172 ? 31.58374 -3.36101 -4.80504 1.000 15.68159 172 ARG A CA 1
ATOM 1337 C C . ARG A 1 172 ? 30.93229 -2.86411 -3.52705 1.000 16.59374 172 ARG A C 1
ATOM 1338 O O . ARG A 1 172 ? 29.90617 -3.40835 -3.11228 1.000 16.97430 172 ARG A O 1
ATOM 1346 N N . ASP A 1 173 ? 31.50587 -1.82600 -2.92807 1.000 20.53542 173 ASP A N 1
ATOM 1347 C CA . ASP A 1 173 ? 30.88154 -1.15166 -1.78895 1.000 19.58982 173 ASP A CA 1
ATOM 1348 C C . ASP A 1 173 ? 30.49151 -2.15492 -0.70568 1.000 18.09357 173 ASP A C 1
ATOM 1349 O O . ASP A 1 173 ? 29.36871 -2.15211 -0.19869 1.000 20.91916 173 ASP A O 1
ATOM 1354 N N . GLY A 1 174 ? 31.41920 -3.05087 -0.38482 1.000 18.19897 174 GLY A N 1
ATOM 1355 C CA . GLY A 1 174 ? 31.25574 -3.95280 0.74074 1.000 21.70131 174 GLY A CA 1
ATOM 1356 C C . GLY A 1 174 ? 30.41317 -5.18244 0.48648 1.000 22.16735 174 GLY A C 1
ATOM 1357 O O . GLY A 1 174 ? 30.15317 -5.92992 1.43235 1.000 18.40600 174 GLY A O 1
ATOM 1358 N N . LYS A 1 175 ? 29.98829 -5.43551 -0.75813 1.000 14.22111 175 LYS A N 1
ATOM 1359 C CA . LYS A 1 175 ? 29.09856 -6.55279 -1.05037 1.000 16.48405 175 LYS A CA 1
ATOM 1360 C C . LYS A 1 175 ? 29.66429 -7.42321 -2.16575 1.000 14.58063 175 LYS A C 1
ATOM 1361 O O . LYS A 1 175 ? 30.19021 -6.91315 -3.15966 1.000 15.28410 175 LYS A O 1
ATOM 1367 N N . LEU A 1 176 ? 29.54887 -8.74242 -1.97894 1.000 16.95056 176 LEU A N 1
ATOM 1368 C CA . LEU A 1 176 ? 29.97545 -9.73300 -2.96413 1.000 15.46445 176 LEU A CA 1
ATOM 1369 C C . LEU A 1 176 ? 28.85827 -10.01373 -3.96348 1.000 15.23615 176 LEU A C 1
ATOM 1370 O O . LEU A 1 176 ? 27.75420 -10.41250 -3.57462 1.000 13.90095 176 LEU A O 1
ATOM 1375 N N . TYR A 1 177 ? 29.15620 -9.83875 -5.24870 1.000 13.53263 177 TYR A N 1
ATOM 1376 C CA . TYR A 1 177 ? 28.23481 -10.15292 -6.33001 1.000 15.02613 177 TYR A CA 1
ATOM 1377 C C . TYR A 1 177 ? 28.75367 -11.37467 -7.06855 1.000 13.27407 177 TYR A C 1
ATOM 1378 O O . TYR A 1 177 ? 29.96498 -11.56400 -7.19849 1.000 14.02450 177 TYR A O 1
ATOM 1387 N N . THR A 1 178 ? 27.83196 -12.21614 -7.51811 1.000 12.16459 178 THR A N 1
ATOM 1388 C CA . THR A 1 178 ? 28.16981 -13.50485 -8.10197 1.000 14.86045 178 THR A CA 1
ATOM 1389 C C . THR A 1 178 ? 27.47734 -13.65604 -9.44557 1.000 13.10119 178 THR A C 1
ATOM 1390 O O . THR A 1 178 ? 26.28254 -13.35849 -9.57722 1.000 14.05046 178 THR A O 1
ATOM 1394 N N . HIS A 1 179 ? 28.22308 -14.12978 -10.44101 1.000 12.23296 179 HIS A N 1
ATOM 1395 C CA . HIS A 1 179 ? 27.64307 -14.44647 -11.73875 1.000 12.13037 179 HIS A CA 1
ATOM 1396 C C . HIS A 1 179 ? 28.08070 -15.84775 -12.13595 1.000 12.36951 179 HIS A C 1
ATOM 1397 O O . HIS A 1 179 ? 29.24471 -16.06562 -12.48832 1.000 12.23441 179 HIS A O 1
ATOM 1404 N N . CYS A 1 180 ? 27.14715 -16.78616 -12.07471 1.000 13.21849 180 CYS A N 1
ATOM 1405 C CA . CYS A 1 180 ? 27.38319 -18.15725 -12.49799 1.000 11.58386 180 CYS A CA 1
ATOM 1406 C C . CYS A 1 180 ? 26.91549 -18.31024 -13.93679 1.000 11.36988 180 CYS A C 1
ATOM 1407 O O . CYS A 1 180 ? 25.73017 -18.12412 -14.22640 1.000 12.10404 180 CYS A O 1
ATOM 1410 N N . HIS A 1 181 ? 27.83741 -18.64046 -14.82796 1.000 12.18722 181 HIS A N 1
ATOM 1411 C CA . HIS A 1 181 ? 27.51603 -18.86316 -16.23679 1.000 11.32375 181 HIS A CA 1
ATOM 1412 C C . HIS A 1 181 ? 27.47834 -20.36374 -16.48781 1.000 13.59632 181 HIS A C 1
ATOM 1413 O O . HIS A 1 181 ? 28.51015 -21.03894 -16.40527 1.000 12.67660 181 HIS A O 1
ATOM 1420 N N . MET A 1 182 ? 26.28909 -20.87699 -16.79285 1.000 13.04517 182 MET A N 1
ATOM 1421 C CA . MET A 1 182 ? 26.08642 -22.28251 -17.11972 1.000 12.30639 182 MET A CA 1
ATOM 1422 C C . MET A 1 182 ? 26.09612 -22.47285 -18.62678 1.000 11.63890 182 MET A C 1
ATOM 1423 O O . MET A 1 182 ? 25.35784 -21.79402 -19.34475 1.000 13.68352 182 MET A O 1
ATOM 1428 N N . ARG A 1 183 ? 26.93131 -23.39691 -19.09199 1.000 11.82315 183 ARG A N 1
ATOM 1429 C CA . ARG A 1 183 ? 26.80428 -23.88481 -20.45970 1.000 13.96021 183 ARG A CA 1
ATOM 1430 C C . ARG A 1 183 ? 25.46092 -24.57382 -20.65804 1.000 14.25665 183 ARG A C 1
ATOM 1431 O O . ARG A 1 183 ? 24.76967 -24.34665 -21.65778 1.000 14.72322 183 ARG A O 1
ATOM 1439 N N . SER A 1 184 ? 25.06358 -25.40700 -19.69741 1.000 13.14156 184 SER A N 1
ATOM 1440 C CA . SER A 1 184 ? 23.93340 -26.29943 -19.90494 1.000 13.06256 184 SER A CA 1
ATOM 1441 C C . SER A 1 184 ? 23.28451 -26.53955 -18.55464 1.000 15.33492 184 SER A C 1
ATOM 1442 O O . SER A 1 184 ? 23.98534 -26.86664 -17.59636 1.000 14.70166 184 SER A O 1
ATOM 1445 N N . GLN A 1 185 ? 21.96811 -26.35019 -18.46624 1.000 13.72218 185 GLN A N 1
ATOM 1446 C CA . GLN A 1 185 ? 21.27190 -26.48215 -17.18889 1.000 13.68464 185 GLN A CA 1
ATOM 1447 C C . GLN A 1 185 ? 20.01355 -27.31264 -17.36430 1.000 14.50517 185 GLN A C 1
ATOM 1448 O O . GLN A 1 185 ? 19.11631 -26.92783 -18.12086 1.000 15.57025 185 GLN A O 1
ATOM 1454 N N . ASN A 1 186 ? 19.94275 -28.43125 -16.64558 1.000 14.53600 186 ASN A N 1
ATOM 1455 C CA . ASN A 1 186 ? 18.69545 -29.15462 -16.44096 1.000 13.49444 186 ASN A CA 1
ATOM 1456 C C . ASN A 1 186 ? 17.96339 -28.37945 -15.34868 1.000 14.64287 186 ASN A C 1
ATOM 1457 O O . ASN A 1 186 ? 18.31749 -28.45445 -14.17361 1.000 16.04826 186 ASN A O 1
ATOM 1462 N N . CYS A 1 187 ? 16.96472 -27.58713 -15.74212 1.000 14.16213 187 CYS A N 1
ATOM 1463 C CA . CYS A 1 187 ? 16.36843 -26.63490 -14.81844 1.000 14.72338 187 CYS A CA 1
ATOM 1464 C C . CYS A 1 187 ? 15.43571 -27.29011 -13.81085 1.000 17.26863 187 CYS A C 1
ATOM 1465 O O . CYS A 1 187 ? 15.22808 -26.72084 -12.74095 1.000 15.10968 187 CYS A O 1
ATOM 1468 N N . ALA A 1 188 ? 14.88332 -28.46390 -14.12622 1.000 17.94962 188 ALA A N 1
ATOM 1469 C CA . ALA A 1 188 ? 13.92721 -29.09844 -13.22355 1.000 15.46002 188 ALA A CA 1
ATOM 1470 C C . ALA A 1 188 ? 14.62391 -29.84646 -12.09958 1.000 16.63569 188 ALA A C 1
ATOM 1471 O O . ALA A 1 188 ? 14.12922 -29.86959 -10.96810 1.000 17.38807 188 ALA A O 1
ATOM 1473 N N . VAL A 1 189 ? 15.75244 -30.48312 -12.39700 1.000 16.97229 189 VAL A N 1
ATOM 1474 C CA . VAL A 1 189 ? 16.37638 -31.38247 -11.44014 1.000 17.10895 189 VAL A CA 1
ATOM 1475 C C . VAL A 1 189 ? 17.71228 -30.81878 -10.98323 1.000 17.20752 189 VAL A C 1
ATOM 1476 O O . VAL A 1 189 ? 17.82440 -30.33291 -9.85748 1.000 14.99725 189 VAL A O 1
ATOM 1480 N N . VAL A 1 190 ? 18.73203 -30.86530 -11.84162 1.000 17.01608 190 VAL A N 1
ATOM 1481 C CA . VAL A 1 190 ? 20.08254 -30.55775 -11.36874 1.000 15.43762 190 VAL A CA 1
ATOM 1482 C C . VAL A 1 190 ? 20.21358 -29.10630 -10.91507 1.000 15.55448 190 VAL A C 1
ATOM 1483 O O . VAL A 1 190 ? 21.04180 -28.79922 -10.04899 1.000 14.50354 190 VAL A O 1
ATOM 1487 N N . MET A 1 191 ? 19.41144 -28.19071 -11.47203 1.000 14.97784 191 MET A N 1
ATOM 1488 C CA . MET A 1 191 ? 19.50099 -26.79068 -11.05289 1.000 15.29081 191 MET A CA 1
ATOM 1489 C C . MET A 1 191 ? 19.23267 -26.62998 -9.56364 1.000 12.21513 191 MET A C 1
ATOM 1490 O O . MET A 1 191 ? 19.74492 -25.70138 -8.93330 1.000 13.04435 191 MET A O 1
ATOM 1495 N N . GLN A 1 192 ? 18.43304 -27.51472 -8.98014 1.000 11.75805 192 GLN A N 1
ATOM 1496 C CA . GLN A 1 192 ? 18.29560 -27.47759 -7.52720 1.000 13.23509 192 GLN A CA 1
ATOM 1497 C C . GLN A 1 192 ? 19.64416 -27.70117 -6.84837 1.000 13.62831 192 GLN A C 1
ATOM 1498 O O . GLN A 1 192 ? 19.98340 -27.01653 -5.87274 1.000 15.67680 192 GLN A O 1
ATOM 1504 N N . LEU A 1 193 ? 20.42520 -28.65469 -7.35253 1.000 14.48463 193 LEU A N 1
ATOM 1505 C CA . LEU A 1 193 ? 21.76194 -28.87910 -6.81355 1.000 14.83818 193 LEU A CA 1
ATOM 1506 C C . LEU A 1 193 ? 22.67501 -27.70138 -7.11617 1.000 13.20509 193 LEU A C 1
ATOM 1507 O O . LEU A 1 193 ? 23.37278 -27.20467 -6.23048 1.000 13.74248 193 LEU A O 1
ATOM 1512 N N . ASP A 1 194 ? 22.68040 -27.23533 -8.36808 1.000 15.17160 194 ASP A N 1
ATOM 1513 C CA . ASP A 1 194 ? 23.56751 -26.13504 -8.73545 1.000 13.13251 194 ASP A CA 1
ATOM 1514 C C . ASP A 1 194 ? 23.27714 -24.89021 -7.91016 1.000 13.42700 194 ASP A C 1
ATOM 1515 O O . ASP A 1 194 ? 24.20385 -24.20798 -7.46349 1.000 14.39747 194 ASP A O 1
ATOM 1520 N N . PHE A 1 195 ? 21.99652 -24.58568 -7.67898 1.000 13.65320 195 PHE A N 1
ATOM 1521 C CA . PHE A 1 195 ? 21.65490 -23.44948 -6.83223 1.000 13.20117 195 PHE A CA 1
ATOM 1522 C C . PHE A 1 195 ? 22.19690 -23.63533 -5.41957 1.000 14.31027 195 PHE A C 1
ATOM 1523 O O . PHE A 1 195 ? 22.69806 -22.68466 -4.80472 1.000 14.93507 195 PHE A O 1
ATOM 1531 N N . TYR A 1 196 ? 22.11539 -24.85920 -4.89313 1.000 14.88651 196 TYR A N 1
ATOM 1532 C CA . TYR A 1 196 ? 22.63199 -25.12961 -3.55161 1.000 13.40311 196 TYR A CA 1
ATOM 1533 C C . TYR A 1 196 ? 24.14231 -24.95402 -3.50450 1.000 12.57507 196 TYR A C 1
ATOM 1534 O O . TYR A 1 196 ? 24.67514 -24.27686 -2.61953 1.000 13.46755 196 TYR A O 1
ATOM 1543 N N . LEU A 1 197 ? 24.84750 -25.57181 -4.45649 1.000 12.81689 197 LEU A N 1
ATOM 1544 C CA . LEU A 1 197 ? 26.30309 -25.48532 -4.48150 1.000 14.04105 197 LEU A CA 1
ATOM 1545 C C . LEU A 1 197 ? 26.76540 -24.05321 -4.67725 1.000 15.31725 197 LEU A C 1
ATOM 1546 O O . LEU A 1 197 ? 27.70038 -23.59877 -4.00934 1.000 15.42486 197 LEU A O 1
ATOM 1551 N N . GLN A 1 198 ? 26.12893 -23.32513 -5.59830 1.000 13.58662 198 GLN A N 1
ATOM 1552 C CA . GLN A 1 198 ? 26.55818 -21.95513 -5.84908 1.000 14.58418 198 GLN A CA 1
ATOM 1553 C C . GLN A 1 198 ? 26.20467 -21.04335 -4.68851 1.000 14.21575 198 GLN A C 1
ATOM 1554 O O . GLN A 1 198 ? 26.96724 -20.12211 -4.38002 1.000 14.78010 198 GLN A O 1
ATOM 1560 N N . GLY A 1 199 ? 25.06877 -21.28872 -4.02819 1.000 13.35614 199 GLY A N 1
ATOM 1561 C CA . GLY A 1 199 ? 24.75065 -20.53424 -2.82637 1.000 12.55171 199 GLY A CA 1
ATOM 1562 C C . GLY A 1 199 ? 25.75504 -20.77241 -1.71319 1.0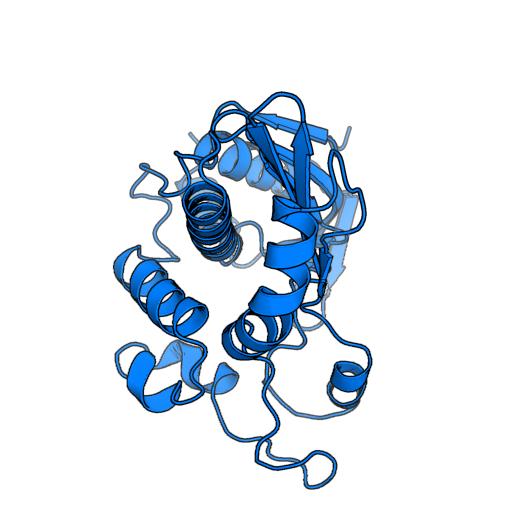00 16.00483 199 GLY A C 1
ATOM 1563 O O . GLY A 1 199 ? 26.20912 -19.82681 -1.06571 1.000 14.47191 199 GLY A O 1
ATOM 1564 N N . LYS A 1 200 ? 26.12565 -22.03871 -1.48905 1.000 14.00263 200 LYS A N 1
ATOM 1565 C CA . LYS A 1 200 ? 27.14415 -22.34578 -0.48732 1.000 16.46388 200 LYS A CA 1
ATOM 1566 C C . LYS A 1 200 ? 28.48119 -21.72794 -0.86131 1.000 13.71565 200 LYS A C 1
ATOM 1567 O O . LYS A 1 200 ? 29.16535 -21.13763 -0.01853 1.000 15.76171 200 LYS A O 1
ATOM 1573 N N . LEU A 1 201 ? 28.87300 -21.85509 -2.12421 1.000 14.15411 201 LEU A N 1
ATOM 1574 C CA . LEU A 1 201 ? 30.18309 -21.37529 -2.52094 1.000 13.53035 201 LEU A CA 1
ATOM 1575 C C . LEU A 1 201 ? 30.28470 -19.86456 -2.36488 1.000 12.84820 201 LEU A C 1
ATOM 1576 O O . LEU A 1 201 ? 31.31351 -19.35265 -1.91464 1.000 14.56941 201 LEU A O 1
ATOM 1581 N N . LEU A 1 202 ? 29.24677 -19.12242 -2.76862 1.000 14.09973 202 LEU A N 1
ATOM 1582 C CA . LEU A 1 202 ? 29.37651 -17.67190 -2.69493 1.000 14.77479 202 LEU A CA 1
ATOM 1583 C C . LEU A 1 202 ? 29.38812 -17.20871 -1.25135 1.000 16.17286 202 LEU A C 1
ATOM 1584 O O . LEU A 1 202 ? 30.07181 -16.23558 -0.92108 1.000 15.52311 202 LEU A O 1
ATOM 1589 N N . HIS A 1 203 ? 28.67744 -17.90974 -0.36841 1.000 14.59064 203 HIS A N 1
ATOM 1590 C CA . HIS A 1 203 ? 28.77593 -17.54758 1.04162 1.000 15.29141 203 HIS A CA 1
ATOM 1591 C C . HIS A 1 203 ? 30.13096 -17.92815 1.61180 1.000 15.85088 203 HIS A C 1
ATOM 1592 O O . HIS A 1 203 ? 30.65706 -17.21298 2.47578 1.000 16.28366 203 HIS A O 1
ATOM 1599 N N . TYR A 1 204 ? 30.71278 -19.03033 1.13516 1.000 15.06614 204 TYR A N 1
ATOM 1600 C CA . TYR A 1 204 ? 32.08223 -19.36196 1.51283 1.000 15.54209 204 TYR A CA 1
ATOM 1601 C C . TYR A 1 204 ? 33.02728 -18.24260 1.10764 1.000 16.09965 204 TYR A C 1
ATOM 1602 O O . TYR A 1 204 ? 33.85927 -17.78766 1.90200 1.000 16.26711 204 TYR A O 1
ATOM 1611 N N . ILE A 1 205 ? 32.91449 -17.79328 -0.14284 1.000 15.28298 205 ILE A N 1
ATOM 1612 C CA . ILE A 1 205 ? 33.77684 -16.72633 -0.63719 1.000 15.98600 205 ILE A CA 1
ATOM 1613 C C . ILE A 1 205 ? 33.54651 -15.43791 0.14709 1.000 17.13615 205 ILE A C 1
ATOM 1614 O O . ILE A 1 205 ? 34.49943 -14.75455 0.54524 1.000 15.52809 205 ILE A O 1
ATOM 1619 N N . ALA A 1 206 ? 32.27636 -15.07475 0.37026 1.000 15.92332 206 ALA A N 1
ATOM 1620 C CA . ALA A 1 206 ? 31.98973 -13.82880 1.06884 1.000 14.10835 206 ALA A CA 1
ATOM 1621 C C . ALA A 1 206 ? 32.57738 -13.85146 2.47083 1.000 18.19171 206 ALA A C 1
ATOM 1622 O O . ALA A 1 206 ? 33.13584 -12.85191 2.93927 1.000 17.34784 206 ALA A O 1
ATOM 1624 N N . ASN A 1 207 ? 32.47104 -14.99467 3.14418 1.000 17.82285 207 ASN A N 1
ATOM 1625 C CA . ASN A 1 207 ? 33.01362 -15.10726 4.49487 1.000 17.67415 207 ASN A CA 1
ATOM 1626 C C . ASN A 1 207 ? 34.53443 -14.99897 4.49049 1.000 20.22228 207 ASN A C 1
ATOM 1627 O O . ASN A 1 207 ? 35.11481 -14.32870 5.35569 1.000 20.43792 207 ASN A O 1
ATOM 1632 N N . GLU A 1 208 ? 35.19557 -15.65352 3.52544 1.000 19.42282 208 GLU A N 1
ATOM 1633 C CA . GLU A 1 208 ? 36.64741 -15.53960 3.40645 1.000 21.62108 208 GLU A CA 1
ATOM 1634 C C . GLU A 1 208 ? 37.06725 -14.08824 3.23341 1.000 21.98144 208 GLU A C 1
ATOM 1635 O O . GLU A 1 208 ? 38.10933 -13.66914 3.75076 1.000 23.29787 208 GLU A O 1
ATOM 1641 N N . CYS A 1 209 ? 36.26608 -13.30437 2.51571 1.000 20.32481 209 CYS A N 1
ATOM 1642 C CA . CYS A 1 209 ? 36.59433 -11.91286 2.24907 1.000 19.62943 209 CYS A CA 1
ATOM 1643 C C . CYS A 1 209 ? 36.06250 -10.95313 3.29856 1.000 18.79174 209 CYS A C 1
ATOM 1644 O O . CYS A 1 209 ? 36.35842 -9.75564 3.21787 1.000 17.84447 209 CYS A O 1
ATOM 1647 N N . GLY A 1 210 ? 35.28185 -11.43578 4.26625 1.000 20.78610 210 GLY A N 1
ATOM 1648 C CA . GLY A 1 210 ? 34.72755 -10.56724 5.28808 1.000 22.89466 210 GLY A CA 1
ATOM 1649 C C . GLY A 1 210 ? 33.71014 -9.57009 4.78490 1.000 22.93052 210 GLY A C 1
ATOM 1650 O O . GLY A 1 210 ? 33.61248 -8.47071 5.33679 1.000 21.35526 210 GLY A O 1
ATOM 1651 N N . VAL A 1 211 ? 32.95264 -9.91282 3.73547 1.000 18.52458 211 VAL A N 1
ATOM 1652 C CA . VAL A 1 211 ? 31.98782 -8.99089 3.15607 1.000 16.05445 211 VAL A CA 1
ATOM 1653 C C . VAL A 1 211 ? 30.60542 -9.61738 3.20581 1.000 16.31881 211 VAL A C 1
ATOM 1654 O O . VAL A 1 211 ? 30.44537 -10.83495 3.34326 1.000 19.40286 211 VAL A O 1
ATOM 1658 N N . GLU A 1 212 ? 29.59838 -8.76897 3.05044 1.000 16.96519 212 GLU A N 1
ATOM 1659 C CA . GLU A 1 212 ? 28.22871 -9.24193 2.96721 1.000 18.34543 212 GLU A CA 1
ATOM 1660 C C . GLU A 1 212 ? 27.89716 -9.55854 1.51913 1.000 16.92867 212 GLU A C 1
ATOM 1661 O O . GLU A 1 212 ? 28.68360 -9.29517 0.61400 1.000 17.71586 212 GLU A O 1
ATOM 1667 N N . VAL A 1 213 ? 26.73853 -10.15563 1.30919 1.000 17.09465 213 VAL A N 1
ATOM 1668 C CA . VAL A 1 213 ? 26.38064 -10.70254 -0.00119 1.000 15.74818 213 VAL A CA 1
ATOM 1669 C C . VAL A 1 213 ? 25.45084 -9.73088 -0.71214 1.000 17.18614 213 VAL A C 1
ATOM 1670 O O . VAL A 1 213 ? 24.52329 -9.18044 -0.10417 1.000 17.32007 213 VAL A O 1
ATOM 1674 N N . GLY A 1 214 ? 25.70269 -9.51115 -2.00822 1.000 14.39954 214 GLY A N 1
ATOM 1675 C CA . GLY A 1 214 ? 24.79486 -8.74525 -2.83801 1.000 16.91511 214 GLY A CA 1
ATOM 1676 C C . GLY A 1 214 ? 23.75591 -9.65308 -3.46832 1.000 18.90447 214 GLY A C 1
ATOM 1677 O O . GLY A 1 214 ? 22.93018 -10.24326 -2.76237 1.000 18.17655 214 GLY A O 1
ATOM 1678 N N . ASP A 1 215 ? 23.78140 -9.80366 -4.78642 1.000 16.48126 215 ASP A N 1
ATOM 1679 C CA . ASP A 1 215 ? 22.82851 -10.70445 -5.41409 1.000 16.42981 215 ASP A CA 1
ATOM 1680 C C . ASP A 1 215 ? 23.56950 -11.72387 -6.27959 1.000 13.84195 215 ASP A C 1
ATOM 1681 O O . ASP A 1 215 ? 24.80594 -11.75506 -6.34812 1.000 14.27430 215 ASP A O 1
ATOM 1686 N N . TYR A 1 216 ? 22.78860 -12.60353 -6.89598 1.000 14.37091 216 TYR A N 1
ATOM 1687 C CA . TYR A 1 216 ? 23.29938 -13.75492 -7.62480 1.000 14.89467 216 TYR A CA 1
ATOM 1688 C C . TYR A 1 216 ? 22.68040 -13.77073 -9.01026 1.000 12.95437 216 TYR A C 1
ATOM 1689 O O . TYR A 1 216 ? 21.45563 -13.69023 -9.14057 1.000 13.41282 216 TYR A O 1
ATOM 1698 N N . THR A 1 217 ? 23.51598 -13.87793 -10.03632 1.000 11.92565 217 THR A N 1
ATOM 1699 C CA . THR A 1 217 ? 23.04381 -13.95734 -11.40877 1.000 12.78163 217 THR A CA 1
ATOM 1700 C C . THR A 1 217 ? 23.46140 -15.29426 -11.99487 1.000 12.40886 217 THR A C 1
ATOM 1701 O O . THR A 1 217 ? 24.59367 -15.75071 -11.79684 1.000 14.04939 217 THR A O 1
ATOM 1705 N N . HIS A 1 218 ? 22.53597 -15.90321 -12.72851 1.000 13.37187 218 HIS A N 1
ATOM 1706 C CA . HIS A 1 218 ? 22.66043 -17.27048 -13.21634 1.000 12.72081 218 HIS A CA 1
ATOM 1707 C C . HIS A 1 218 ? 22.31299 -17.19523 -14.69643 1.000 12.24272 218 HIS A C 1
ATOM 1708 O O . HIS A 1 218 ? 21.13925 -17.02579 -15.03765 1.000 14.50074 218 HIS A O 1
ATOM 1715 N N . THR A 1 219 ? 23.31830 -17.27223 -15.56506 1.000 12.61098 219 THR A N 1
ATOM 1716 C CA . THR A 1 219 ? 23.04707 -17.32641 -16.99628 1.000 13.80860 219 THR A CA 1
ATOM 1717 C C . THR A 1 219 ? 23.19246 -18.75771 -17.49131 1.000 12.98270 219 THR A C 1
ATOM 1718 O O . THR A 1 219 ? 24.01790 -19.53484 -17.00044 1.000 12.60965 219 THR A O 1
ATOM 1722 N N . MET A 1 220 ? 22.35961 -19.11094 -18.46368 1.000 11.97316 220 MET A N 1
ATOM 1723 C CA . MET A 1 220 ? 22.30570 -20.48438 -18.94899 1.000 10.39280 220 MET A CA 1
ATOM 1724 C C . MET A 1 220 ? 22.21319 -20.43323 -20.46288 1.000 10.75440 220 MET A C 1
ATOM 1725 O O . MET A 1 220 ? 21.20574 -19.97151 -20.99912 1.000 13.18180 220 MET A O 1
ATOM 1730 N N . VAL A 1 221 ? 23.24454 -20.90948 -21.15562 1.000 12.62109 221 VAL A N 1
ATOM 1731 C CA . VAL A 1 221 ? 23.17204 -20.90185 -22.61213 1.000 10.45846 221 VAL A CA 1
ATOM 1732 C C . VAL A 1 221 ? 22.05439 -21.82581 -23.08268 1.000 12.30785 221 VAL A C 1
ATOM 1733 O O . VAL A 1 221 ? 21.26722 -21.47986 -23.97122 1.000 12.61099 221 VAL A O 1
ATOM 1737 N N . SER A 1 222 ? 21.97376 -23.01580 -22.49893 1.000 12.95657 222 SER A N 1
ATOM 1738 C CA . SER A 1 222 ? 20.81686 -23.88905 -22.64958 1.000 12.75865 222 SER A CA 1
ATOM 1739 C C . SER A 1 222 ? 20.14721 -24.05141 -21.29578 1.000 12.98527 222 SER A C 1
ATOM 1740 O O . SER A 1 222 ? 20.73975 -24.62508 -20.38249 1.000 14.66627 222 SER A O 1
ATOM 1743 N N . ALA A 1 223 ? 18.91511 -23.57446 -21.18079 1.000 12.55100 223 ALA A N 1
ATOM 1744 C CA . ALA A 1 223 ? 18.07941 -23.80955 -20.00881 1.000 11.44541 223 ALA A CA 1
ATOM 1745 C C . ALA A 1 223 ? 16.97050 -24.75012 -20.44685 1.000 14.63883 223 ALA A C 1
ATOM 1746 O O . ALA A 1 223 ? 16.13304 -24.37696 -21.27517 1.000 17.27916 223 ALA A O 1
ATOM 1748 N N . HIS A 1 224 ? 16.97620 -25.97875 -19.93354 1.000 13.13602 224 HIS A N 1
ATOM 1749 C CA . HIS A 1 224 ? 16.08001 -26.97602 -20.49937 1.000 14.26463 224 HIS A CA 1
ATOM 1750 C C . HIS A 1 224 ? 15.39476 -27.79800 -19.41641 1.000 16.30092 224 HIS A C 1
ATOM 1751 O O . HIS A 1 224 ? 15.86257 -27.91098 -18.28050 1.000 16.86976 224 HIS A O 1
ATOM 1758 N N . VAL A 1 225 ? 14.25245 -28.36138 -19.79812 1.000 15.97228 225 VAL A N 1
ATOM 1759 C CA . VAL A 1 225 ? 13.52223 -29.32186 -18.98276 1.000 17.90921 225 VAL A CA 1
ATOM 1760 C C . VAL A 1 225 ? 13.18623 -30.49936 -19.88156 1.000 17.95090 225 VAL A C 1
ATOM 1761 O O . VAL A 1 225 ? 12.55747 -30.32219 -20.93509 1.000 18.07401 225 VAL A O 1
ATOM 1765 N N . PHE A 1 226 ? 13.61125 -31.68980 -19.48281 1.000 17.47903 226 PHE A N 1
ATOM 1766 C CA . PHE A 1 226 ? 13.31500 -32.86631 -20.28382 1.000 18.00914 226 PHE A CA 1
ATOM 1767 C C . PHE A 1 226 ? 11.83386 -33.19293 -20.20034 1.000 20.93899 226 PHE A C 1
ATOM 1768 O O . PHE A 1 226 ? 11.20969 -33.04320 -19.14586 1.000 19.31514 226 PHE A O 1
ATOM 1776 N N . GLU A 1 227 ? 11.26990 -33.62464 -21.33265 1.000 18.42676 227 GLU A N 1
ATOM 1777 C CA . GLU A 1 227 ? 9.85609 -33.98279 -21.37326 1.000 18.01740 227 GLU A CA 1
ATOM 1778 C C . GLU A 1 227 ? 9.52033 -35.02219 -20.31607 1.000 19.16826 227 GLU A C 1
ATOM 1779 O O . GLU A 1 227 ? 8.43243 -34.98591 -19.73465 1.000 20.94561 227 GLU A O 1
ATOM 1785 N N . ARG A 1 228 ? 10.45403 -35.92706 -20.02991 1.000 20.19789 228 ARG A N 1
ATOM 1786 C CA . ARG A 1 228 ? 10.23071 -36.95707 -19.02607 1.000 23.90974 228 ARG A CA 1
ATOM 1787 C C . ARG A 1 228 ? 10.04057 -36.38305 -17.63046 1.000 23.31278 228 ARG A C 1
ATOM 1788 O O . ARG A 1 228 ? 9.60627 -37.11779 -16.73794 1.000 23.18368 228 ARG A O 1
ATOM 1796 N N . ASP A 1 229 ? 10.34623 -35.10036 -17.41936 1.000 21.20370 229 ASP A N 1
ATOM 1797 C CA . ASP A 1 229 ? 10.20840 -34.46368 -16.11223 1.000 22.36011 229 ASP A CA 1
ATOM 1798 C C . ASP A 1 229 ? 9.07587 -33.44767 -16.06671 1.000 21.60741 229 ASP A C 1
ATOM 1799 O O . ASP A 1 229 ? 8.96891 -32.70754 -15.08283 1.000 17.40798 229 ASP A O 1
ATOM 1804 N N . PHE A 1 230 ? 8.24210 -33.37383 -17.10970 1.000 19.23715 230 PHE A N 1
ATOM 1805 C CA . PHE A 1 230 ? 7.15991 -32.38978 -17.10975 1.000 19.48111 230 PHE A CA 1
ATOM 1806 C C . PHE A 1 230 ? 6.17804 -32.63974 -15.97301 1.000 21.62547 230 PHE A C 1
ATOM 1807 O O . PHE A 1 230 ? 5.68136 -31.69133 -15.35750 1.000 20.02621 230 PHE A O 1
ATOM 1815 N N . ASP A 1 231 ? 5.84802 -33.90542 -15.70573 1.000 20.41613 231 ASP A N 1
ATOM 1816 C CA . ASP A 1 231 ? 4.92112 -34.18739 -14.61121 1.000 21.29486 231 ASP A CA 1
ATOM 1817 C C . ASP A 1 231 ? 5.51727 -33.76320 -13.27905 1.000 19.32035 231 ASP A C 1
ATOM 1818 O O . ASP A 1 231 ? 4.82919 -33.17302 -12.43566 1.000 19.46447 231 ASP A O 1
ATOM 1823 N N . TYR A 1 232 ? 6.80088 -34.04813 -13.07952 1.000 20.90088 232 TYR A N 1
ATOM 1824 C CA . TYR A 1 232 ? 7.47189 -33.62513 -11.85456 1.000 20.70855 232 TYR A CA 1
ATOM 1825 C C . TYR A 1 232 ? 7.39301 -32.11223 -11.69098 1.000 18.91992 232 TYR A C 1
ATOM 1826 O O . TYR A 1 232 ? 7.04573 -31.60657 -10.61784 1.000 19.80326 232 TYR A O 1
ATOM 1835 N N . VAL A 1 233 ? 7.67323 -31.36824 -12.76786 1.000 18.79253 233 VAL A N 1
ATOM 1836 C CA . VAL A 1 233 ? 7.61631 -29.91093 -12.69095 1.000 17.44637 233 VAL A CA 1
ATOM 1837 C C . VAL A 1 233 ? 6.20271 -29.44924 -12.36704 1.000 18.06824 233 VAL A C 1
ATOM 1838 O O . VAL A 1 233 ? 5.99924 -28.56141 -11.53192 1.000 18.23312 233 VAL A O 1
ATOM 1842 N N . LYS A 1 234 ? 5.20497 -30.02298 -13.04559 1.000 19.02159 234 LYS A N 1
ATOM 1843 C CA . LYS A 1 234 ? 3.82814 -29.63418 -12.77157 1.000 18.85638 234 LYS A CA 1
ATOM 1844 C C . LYS A 1 234 ? 3.46160 -29.91658 -11.32295 1.000 19.38342 234 LYS A C 1
ATOM 1845 O O . LYS A 1 234 ? 2.63663 -29.20470 -10.74397 1.000 22.51513 234 LYS A O 1
ATOM 1851 N N . GLY A 1 235 ? 4.08925 -30.92842 -10.72319 1.000 18.68289 235 GLY A N 1
ATOM 1852 C CA . GLY A 1 235 ? 3.80217 -31.26467 -9.33783 1.000 20.15599 235 GLY A CA 1
ATOM 1853 C C . GLY A 1 235 ? 4.21115 -30.20490 -8.33581 1.000 24.34123 235 GLY A C 1
ATOM 1854 O O . GLY A 1 235 ? 3.65536 -30.15133 -7.23356 1.000 24.54687 235 GLY A O 1
ATOM 1855 N N . PHE A 1 236 ? 5.19203 -29.36357 -8.66976 1.000 22.09863 236 PHE A N 1
ATOM 1856 C CA . PHE A 1 236 ? 5.58485 -28.32024 -7.73242 1.000 21.41703 236 PHE A CA 1
ATOM 1857 C C . PHE A 1 236 ? 5.20330 -26.92015 -8.19041 1.000 22.96232 236 PHE A C 1
ATOM 1858 O O . PHE A 1 236 ? 5.44113 -25.95808 -7.45635 1.000 22.44664 236 PHE A O 1
ATOM 1866 N N . LEU A 1 237 ? 4.60374 -26.77158 -9.36717 1.000 21.13235 237 LEU A N 1
ATOM 1867 C CA . LEU A 1 237 ? 4.02517 -25.49307 -9.74514 1.000 24.97819 237 LEU A CA 1
ATOM 1868 C C . LEU A 1 237 ? 2.58517 -25.45440 -9.24776 1.000 30.51798 237 LEU A C 1
ATOM 1869 O O . LEU A 1 237 ? 1.85521 -26.44193 -9.36493 1.000 35.47963 237 LEU A O 1
ATOM 1874 N N . ASP A 1 238 ? 2.20280 -24.32081 -8.65971 1.000 37.03838 238 ASP A N 1
ATOM 1875 C CA . ASP A 1 238 ? 1.01004 -24.19183 -7.79049 1.000 40.48124 238 ASP A CA 1
ATOM 1876 C C . ASP A 1 238 ? 1.16324 -24.93851 -6.43750 1.000 38.51284 238 ASP A C 1
ATOM 1877 O O . ASP A 1 238 ? 0.75656 -26.09220 -6.24675 1.000 35.28352 238 ASP A O 1
#

Foldseek 3Di:
DQDQEEEEQADVVQLLVLLVSQVPPAPDFDQDPVGTWGKHFWHKYKHFDLLRLQPDQCLLPLCPVVNLVLLLVVQQVLDLPVCVSCVVPVVCDLQNDFDPDPPDDRPDALRQRVQCVVCVVVLLCCQQPPAFDQPRKRARQDPVLCVCVPDPGSHDNAQWGIKTWGDDPQAIEIETEGAADQSSHCVSSVSSNVSVVSVVSSVSNVGHYGMYMYIYRIYIHHPVCPVSSVSRND

InterPro domains:
  IPR023451 Thymidylate synthase/dCMP hydroxymethylase domain [PF00303] (122-235)
  IPR036926 Thymidylate synthase/dCMP hydroxymethylase superfamily [G3DSA:3.30.572.10] (12-238)
  IPR036926 Thymidylate synthase/dCMP hydroxymethylase superfamily [SSF55831] (10-238)
  IPR045097 Thymidylate synthase/dCMP hydroxymethylase [PTHR11548] (114-235)

Sequence (234 aa):
NTMKYIKAADFQSAFKAVNREILENPQFVTDSRIGRCNEIGSMTVVVDTPSSFKMTDPRINRISYEYAEDFWKFMISGGTDAKEAFKAYPNVAKFISKPKSDALPANFNTFYGPRIAAQLPALLKELKEKPNSRRVVFQILESSDQALLDSDETLEYPCTDSVTYYIRDGKLYTHCHMRSQNCAVVMQLDFYLQGKLLHYIANECGVEVGDYTHTMVSAHVFERDFDYVKGFLD